Protein AF-A0AAJ7TNU7-F1 (afdb_monomer_lite)

pLDDT: mean 92.25, std 9.57, range [41.03, 98.62]

Structure (mmCIF, N/CA/C/O backbone):
data_AF-A0AAJ7TNU7-F1
#
_entry.id   AF-A0AAJ7TNU7-F1
#
loop_
_atom_site.group_PDB
_atom_site.id
_atom_site.type_symbol
_atom_site.label_atom_id
_atom_site.label_alt_id
_atom_site.label_comp_id
_atom_site.label_asym_id
_atom_site.label_entity_id
_atom_site.label_seq_id
_atom_site.pdbx_PDB_ins_code
_atom_site.Cartn_x
_atom_site.Cartn_y
_atom_site.Cartn_z
_atom_site.occupancy
_atom_site.B_iso_or_equiv
_atom_site.auth_seq_id
_atom_site.auth_comp_id
_atom_site.auth_asym_id
_atom_site.auth_atom_id
_atom_site.pdbx_PDB_model_num
ATOM 1 N N . MET A 1 1 ? -24.337 -5.070 17.732 1.00 68.06 1 MET A N 1
ATOM 2 C CA . MET A 1 1 ? -23.975 -5.669 16.424 1.00 68.06 1 MET A CA 1
ATOM 3 C C . MET A 1 1 ? -24.223 -4.689 15.281 1.00 68.06 1 MET A C 1
ATOM 5 O O . MET A 1 1 ? -23.325 -4.483 14.480 1.00 68.06 1 MET A O 1
ATOM 9 N N . GLU A 1 2 ? -25.376 -4.019 15.261 1.00 87.06 2 GLU A N 1
ATOM 10 C CA . GLU A 1 2 ? -25.746 -3.001 14.261 1.00 87.06 2 GLU A CA 1
ATOM 11 C C . GLU A 1 2 ? -24.758 -1.825 14.170 1.00 87.06 2 GLU A C 1
ATOM 13 O O . GLU A 1 2 ? -24.202 -1.578 13.106 1.00 87.06 2 GLU A O 1
ATOM 18 N N . LYS A 1 3 ? -24.399 -1.209 15.305 1.00 89.06 3 LYS A N 1
ATOM 19 C CA . LYS A 1 3 ? -23.423 -0.102 15.353 1.00 89.06 3 LYS A CA 1
ATOM 20 C C . LYS A 1 3 ? -22.031 -0.462 14.809 1.00 89.06 3 LYS A C 1
ATOM 22 O O . LYS A 1 3 ? -21.376 0.362 14.184 1.00 89.06 3 LYS A O 1
ATOM 27 N N . LYS A 1 4 ? -21.580 -1.708 15.013 1.00 92.75 4 LYS A N 1
ATOM 28 C CA . LYS A 1 4 ? -20.313 -2.199 14.440 1.00 92.75 4 LYS A CA 1
ATOM 29 C C . LYS A 1 4 ? -20.377 -2.189 12.915 1.00 92.75 4 LYS A C 1
ATOM 31 O O . LYS A 1 4 ? -19.474 -1.670 12.270 1.00 92.75 4 LYS A O 1
ATOM 36 N N . LYS A 1 5 ? -21.449 -2.762 12.366 1.00 94.19 5 LYS A N 1
ATOM 37 C CA . LYS A 1 5 ? -21.666 -2.860 10.924 1.00 94.19 5 LYS A CA 1
ATOM 38 C C . LYS A 1 5 ? -21.769 -1.473 10.285 1.00 94.19 5 LYS A C 1
ATOM 40 O O . LYS A 1 5 ? -21.110 -1.236 9.282 1.00 94.19 5 LYS A O 1
ATOM 45 N N . GLU A 1 6 ? -22.494 -0.550 10.915 1.00 95.94 6 GLU A N 1
ATOM 46 C CA . GLU A 1 6 ? -22.603 0.841 10.460 1.00 95.94 6 GLU A CA 1
ATOM 47 C C . GLU A 1 6 ? -21.228 1.523 10.345 1.00 95.94 6 GLU A C 1
ATOM 49 O O . GLU A 1 6 ? -20.893 2.097 9.308 1.00 95.94 6 GLU A O 1
ATOM 54 N N . ILE A 1 7 ? -20.397 1.426 11.390 1.00 95.88 7 ILE A N 1
ATOM 55 C CA . ILE A 1 7 ? -19.051 2.016 11.388 1.00 95.88 7 ILE A CA 1
ATOM 56 C C . ILE A 1 7 ? -18.180 1.362 10.305 1.00 95.88 7 ILE A C 1
ATOM 58 O O . ILE A 1 7 ? -17.484 2.072 9.576 1.00 95.88 7 ILE A O 1
ATOM 62 N N . GLN A 1 8 ? -18.253 0.033 10.154 1.00 95.56 8 GLN A N 1
ATOM 63 C CA . GLN A 1 8 ? -17.519 -0.697 9.115 1.00 95.56 8 GLN A CA 1
ATOM 64 C C . GLN A 1 8 ? -17.904 -0.241 7.711 1.00 95.56 8 GLN A C 1
ATOM 66 O O . GLN A 1 8 ? -17.035 0.099 6.914 1.00 95.56 8 GLN A O 1
ATOM 71 N N . GLU A 1 9 ? -19.196 -0.157 7.412 1.00 96.50 9 GLU A N 1
ATOM 72 C CA . GLU A 1 9 ? -19.687 0.307 6.113 1.00 96.50 9 GLU A CA 1
ATOM 73 C C . GLU A 1 9 ? -19.230 1.734 5.790 1.00 96.50 9 GLU A C 1
ATOM 75 O O . GLU A 1 9 ? -18.969 2.057 4.629 1.00 96.50 9 GLU A O 1
ATOM 80 N N . ARG A 1 10 ? -19.100 2.597 6.802 1.00 97.44 10 ARG A N 1
ATOM 81 C CA . ARG A 1 10 ? -18.680 3.990 6.620 1.00 97.44 10 ARG A CA 1
ATOM 82 C C . ARG A 1 10 ? -17.182 4.130 6.380 1.00 97.44 10 ARG A C 1
ATOM 84 O O . ARG A 1 10 ? -16.816 4.771 5.393 1.00 97.44 10 ARG A O 1
ATOM 91 N N . TYR A 1 11 ? -16.314 3.511 7.189 1.00 95.44 11 TYR A N 1
ATOM 92 C CA . TYR A 1 11 ? -14.868 3.612 6.934 1.00 95.44 11 TYR A CA 1
ATOM 93 C C . TYR A 1 11 ? -14.461 2.869 5.651 1.00 95.44 11 TYR A C 1
ATOM 95 O O . TYR A 1 11 ? -13.505 3.263 4.984 1.00 95.44 11 TYR A O 1
ATOM 103 N N . MET A 1 12 ? -15.220 1.848 5.235 1.00 95.81 12 MET A N 1
ATOM 104 C CA . MET A 1 12 ? -15.012 1.132 3.969 1.00 95.81 12 MET A CA 1
ATOM 105 C C . MET A 1 12 ? -15.292 1.978 2.719 1.00 95.81 12 MET A C 1
ATOM 107 O O . MET A 1 12 ? -15.022 1.515 1.614 1.00 95.81 12 MET A O 1
ATOM 111 N N . LYS A 1 13 ? -15.776 3.219 2.857 1.00 96.38 13 LYS A N 1
ATOM 112 C CA . LYS A 1 13 ? -15.866 4.191 1.750 1.00 96.38 13 LYS A CA 1
ATOM 113 C C . LYS A 1 13 ? -14.525 4.857 1.426 1.00 96.38 13 LYS A C 1
ATOM 115 O O . LYS A 1 13 ? -14.394 5.456 0.364 1.00 96.38 13 LYS A O 1
ATOM 120 N N . PHE A 1 14 ? -13.544 4.757 2.320 1.00 97.75 14 PHE A N 1
ATOM 121 C CA . PHE A 1 14 ? -12.206 5.317 2.144 1.00 97.75 14 PHE A CA 1
ATOM 122 C C . PHE A 1 14 ? -11.255 4.256 1.593 1.00 97.75 14 PHE A C 1
ATOM 124 O O . PHE A 1 14 ? -11.401 3.088 1.962 1.00 97.75 14 PHE A O 1
ATOM 131 N N . PRO A 1 15 ? -10.262 4.622 0.762 1.00 97.50 15 PRO A N 1
ATOM 132 C CA . PRO A 1 15 ? -9.216 3.689 0.359 1.00 97.50 15 PRO A CA 1
ATOM 133 C C . PRO A 1 15 ? -8.501 3.156 1.604 1.00 97.50 15 PRO A C 1
ATOM 135 O O . PRO A 1 15 ? -7.884 3.913 2.338 1.00 97.50 15 PRO A O 1
ATOM 138 N N . ASN A 1 16 ? -8.615 1.860 1.882 1.00 96.88 16 ASN A N 1
ATOM 139 C CA . ASN A 1 16 ? -7.960 1.227 3.029 1.00 96.88 16 ASN A CA 1
ATOM 140 C C . ASN A 1 16 ? -7.702 -0.265 2.765 1.00 96.88 16 ASN A C 1
ATOM 142 O O . ASN A 1 16 ? -8.239 -0.845 1.821 1.00 96.88 16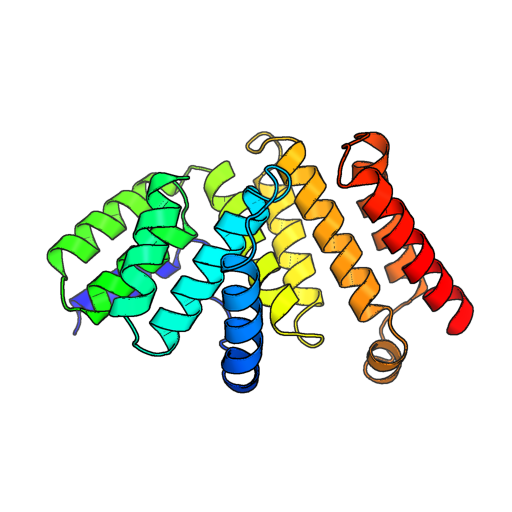 ASN A O 1
ATOM 146 N N . LEU A 1 17 ? -6.885 -0.914 3.594 1.00 97.00 17 LEU A N 1
ATOM 147 C CA . LEU A 1 17 ? -6.483 -2.306 3.353 1.00 97.00 17 LEU A CA 1
ATOM 148 C C . LEU A 1 17 ? -7.619 -3.329 3.550 1.00 97.00 17 LEU A C 1
ATOM 150 O O . LEU A 1 17 ? -7.561 -4.412 2.974 1.00 97.00 17 LEU A O 1
ATOM 154 N N . PHE 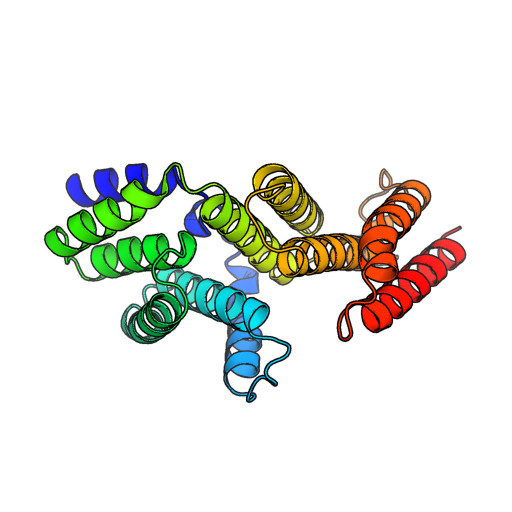A 1 18 ? -8.680 -3.003 4.297 1.00 96.25 18 PHE A N 1
ATOM 155 C CA . PHE A 1 18 ? -9.816 -3.907 4.529 1.00 96.25 18 PHE A CA 1
ATOM 156 C C . PHE A 1 18 ? -10.723 -4.092 3.311 1.00 96.25 18 PHE A C 1
ATOM 158 O O . PHE A 1 18 ? -11.475 -5.063 3.289 1.00 96.25 18 PHE A O 1
ATOM 165 N N . GLN A 1 19 ? -10.618 -3.220 2.304 1.00 95.06 19 GLN A N 1
ATOM 166 C CA . GLN A 1 19 ? -11.296 -3.361 1.008 1.00 95.06 19 GLN A CA 1
ATOM 167 C C . GLN A 1 19 ? -10.653 -4.413 0.099 1.00 95.06 19 GLN A C 1
ATOM 169 O O . GLN A 1 19 ? -11.256 -4.817 -0.892 1.00 95.06 19 GLN A O 1
ATOM 174 N N . LEU A 1 20 ? -9.414 -4.810 0.390 1.00 93.56 20 LEU A N 1
ATOM 175 C CA . LEU A 1 20 ? -8.686 -5.767 -0.428 1.00 93.56 20 LEU A CA 1
ATOM 176 C C . LEU A 1 20 ? -9.090 -7.197 -0.081 1.00 93.56 20 LEU A C 1
ATOM 178 O O . LEU A 1 20 ? -9.424 -7.514 1.066 1.00 93.56 20 LEU A O 1
ATOM 182 N N . GLU A 1 21 ? -8.990 -8.077 -1.074 1.00 88.81 21 GLU A N 1
ATOM 183 C CA . GLU A 1 21 ? -9.079 -9.510 -0.836 1.00 88.81 21 GLU A CA 1
ATOM 184 C C . GLU A 1 21 ? -7.986 -9.951 0.149 1.00 88.81 21 GLU A C 1
ATOM 186 O O . GLU A 1 21 ? -6.841 -9.487 0.118 1.00 88.81 21 GLU A O 1
ATOM 191 N N . TYR A 1 22 ? -8.361 -10.831 1.075 1.00 84.00 22 TYR A N 1
ATOM 192 C CA . TYR A 1 22 ? -7.481 -11.263 2.149 1.00 84.00 22 TYR A CA 1
ATOM 193 C C . TYR A 1 22 ? -6.848 -12.622 1.839 1.00 84.00 22 TYR A C 1
ATOM 195 O O . TYR A 1 22 ? -7.464 -13.677 1.992 1.00 84.00 22 TYR A O 1
ATOM 203 N N . TYR A 1 23 ? -5.568 -12.595 1.473 1.00 83.50 23 TYR A N 1
ATOM 204 C CA . TYR A 1 23 ? -4.790 -13.785 1.119 1.00 83.50 23 TYR A CA 1
ATOM 205 C C . TYR A 1 23 ? -4.208 -14.477 2.360 1.00 83.50 23 TYR A C 1
ATOM 207 O O . TYR A 1 23 ? -3.008 -14.414 2.652 1.00 83.50 23 TYR A O 1
ATOM 215 N N . LYS A 1 24 ? -5.079 -15.166 3.105 1.00 84.19 24 LYS A N 1
ATOM 216 C CA . LYS A 1 24 ? -4.756 -15.836 4.379 1.00 84.19 24 LYS A CA 1
ATOM 217 C C . LYS A 1 24 ? -3.553 -16.787 4.300 1.00 84.19 24 LYS A C 1
ATOM 219 O O . LYS A 1 24 ? -2.826 -16.935 5.278 1.00 84.19 24 LYS A O 1
ATOM 224 N N . GLN A 1 25 ? -3.320 -17.436 3.157 1.00 87.44 25 GLN A N 1
ATOM 225 C CA . GLN A 1 25 ? -2.227 -18.409 3.010 1.00 87.44 25 GLN A CA 1
ATOM 226 C C . GLN A 1 25 ? -0.836 -17.757 3.083 1.00 87.44 25 GLN A C 1
ATOM 228 O O . GLN A 1 25 ? 0.113 -18.387 3.546 1.00 87.44 25 GLN A O 1
ATOM 233 N N . LEU A 1 26 ? -0.714 -16.495 2.663 1.00 86.94 26 LEU A N 1
ATOM 234 C CA . LEU A 1 26 ? 0.569 -15.790 2.556 1.00 86.94 26 LEU A CA 1
ATOM 235 C C . LEU A 1 26 ? 0.840 -14.853 3.731 1.00 86.94 26 LEU A C 1
ATOM 237 O O . LEU A 1 26 ? 1.982 -14.460 3.964 1.00 86.94 26 LEU A O 1
ATOM 241 N N . GLU A 1 27 ? -0.190 -14.559 4.521 1.00 88.12 27 GLU A N 1
ATOM 242 C CA . GLU A 1 27 ? -0.126 -13.693 5.693 1.00 88.12 27 GLU A CA 1
ATOM 243 C C . GLU A 1 27 ? 1.081 -13.976 6.590 1.00 88.12 27 GLU A C 1
ATOM 245 O O . GLU A 1 27 ? 1.832 -13.057 6.891 1.00 88.12 27 GLU A O 1
ATOM 250 N N . LYS A 1 28 ? 1.295 -15.227 7.023 1.00 90.06 28 LYS A N 1
ATOM 251 C CA . LYS A 1 28 ? 2.363 -15.536 7.993 1.00 90.06 28 LYS A CA 1
ATOM 252 C C . LYS A 1 28 ? 3.746 -15.168 7.454 1.00 90.06 28 LYS A C 1
ATOM 254 O O . LYS A 1 28 ? 4.572 -14.636 8.193 1.00 90.06 28 LYS A O 1
ATOM 259 N N . GLN A 1 29 ? 3.989 -15.445 6.174 1.00 90.19 29 GLN A N 1
ATOM 260 C CA . GLN A 1 29 ? 5.261 -15.149 5.518 1.00 90.19 29 GLN A CA 1
ATOM 261 C C . GLN A 1 29 ? 5.448 -13.639 5.347 1.00 90.19 29 GLN A C 1
ATOM 263 O O . GLN A 1 29 ? 6.523 -13.108 5.631 1.00 90.19 29 GLN A O 1
ATOM 268 N N . VAL A 1 30 ? 4.387 -12.942 4.931 1.00 90.56 30 VAL A N 1
ATOM 269 C CA . VAL A 1 30 ? 4.394 -11.487 4.766 1.00 90.56 30 VAL A CA 1
ATOM 270 C C . VAL A 1 30 ? 4.603 -10.800 6.112 1.00 90.56 30 VAL A C 1
ATOM 272 O O . VAL A 1 30 ? 5.523 -9.996 6.227 1.00 90.56 30 VAL A O 1
ATOM 275 N N . MET A 1 31 ? 3.850 -11.173 7.148 1.00 92.00 31 MET A N 1
ATOM 276 C CA . MET A 1 31 ? 4.019 -10.663 8.512 1.00 92.00 31 MET A CA 1
ATOM 277 C C . MET A 1 31 ? 5.456 -10.822 9.001 1.00 92.00 31 MET A C 1
ATOM 279 O O . MET A 1 31 ? 6.062 -9.836 9.401 1.00 92.00 31 MET A O 1
ATOM 283 N N . ALA A 1 32 ? 6.037 -12.022 8.898 1.00 89.88 32 ALA A N 1
ATOM 284 C CA . ALA A 1 32 ? 7.412 -12.260 9.337 1.00 89.88 32 ALA A CA 1
ATOM 285 C C . ALA A 1 32 ? 8.420 -11.359 8.600 1.00 89.88 32 ALA A C 1
ATOM 287 O O . ALA A 1 32 ? 9.384 -10.875 9.192 1.00 89.88 32 ALA A O 1
ATOM 288 N N . LYS A 1 33 ? 8.202 -11.098 7.306 1.00 87.25 33 LYS A N 1
ATOM 289 C CA . LYS A 1 33 ? 9.039 -10.181 6.522 1.00 87.25 33 LYS A CA 1
ATOM 290 C C . LYS A 1 33 ? 8.871 -8.725 6.970 1.00 87.25 33 LYS A C 1
ATOM 292 O O . LYS A 1 33 ? 9.870 -8.013 7.049 1.00 87.25 33 LYS A O 1
ATOM 297 N N . LEU A 1 34 ? 7.645 -8.287 7.255 1.00 88.44 34 LEU A N 1
ATOM 298 C CA . LEU A 1 34 ? 7.340 -6.933 7.733 1.00 88.44 34 LEU A CA 1
ATOM 299 C C . LEU A 1 34 ? 7.894 -6.695 9.150 1.00 88.44 34 LEU A C 1
ATOM 301 O O . LEU A 1 34 ? 8.527 -5.669 9.394 1.00 88.44 34 LEU A O 1
ATOM 305 N N . GLU A 1 35 ? 7.759 -7.672 10.052 1.00 88.44 35 GLU A N 1
ATOM 306 C CA . GLU A 1 35 ? 8.325 -7.645 11.409 1.00 88.44 35 GLU A CA 1
ATOM 307 C C . GLU A 1 35 ? 9.859 -7.561 11.379 1.00 88.44 35 GLU A C 1
ATOM 309 O O . GLU A 1 35 ? 10.442 -6.713 12.054 1.00 88.44 35 GLU A O 1
ATOM 314 N N . ARG A 1 36 ? 10.524 -8.366 10.534 1.00 83.62 36 ARG A N 1
ATOM 315 C CA . ARG A 1 36 ? 11.985 -8.278 10.341 1.00 83.62 36 ARG A CA 1
ATOM 316 C C . ARG A 1 36 ? 12.410 -6.899 9.852 1.00 83.62 36 ARG A C 1
ATOM 318 O O . ARG A 1 36 ? 13.357 -6.333 10.385 1.00 83.62 36 ARG A O 1
ATOM 325 N N . LYS A 1 37 ? 11.692 -6.336 8.878 1.00 79.44 37 LYS A N 1
ATOM 326 C CA . LYS A 1 37 ? 11.961 -4.976 8.396 1.00 79.44 37 LYS A CA 1
ATOM 327 C C . LYS A 1 37 ? 11.792 -3.932 9.496 1.00 79.44 37 LYS A C 1
ATOM 329 O O . LYS A 1 37 ? 12.640 -3.063 9.601 1.00 79.44 37 LYS A O 1
ATOM 334 N N . LYS A 1 38 ? 10.757 -4.052 10.337 1.00 77.50 38 LYS A N 1
ATOM 335 C CA . LYS A 1 38 ? 10.554 -3.159 11.490 1.00 77.50 38 LYS A CA 1
ATOM 336 C C . LYS A 1 38 ? 11.727 -3.217 12.479 1.00 77.50 38 LYS A C 1
ATOM 338 O O . LYS A 1 38 ? 12.063 -2.204 13.078 1.00 77.50 38 LYS A O 1
ATOM 343 N N . SER A 1 39 ? 12.332 -4.392 12.667 1.00 69.44 39 SER A N 1
ATOM 344 C CA . SER A 1 39 ? 13.455 -4.578 13.600 1.00 69.44 39 SER A CA 1
ATOM 345 C C . SER A 1 39 ? 14.803 -4.044 13.099 1.00 69.44 39 SER A C 1
ATOM 347 O O . SER A 1 39 ? 15.714 -3.855 13.902 1.00 69.44 39 SER A O 1
ATOM 349 N N . CYS A 1 40 ? 14.945 -3.787 11.797 1.00 63.59 40 CYS A N 1
ATOM 350 C CA . CYS A 1 40 ? 16.117 -3.110 11.256 1.00 63.59 40 CYS A CA 1
ATOM 351 C C . CYS A 1 40 ? 15.902 -1.599 11.370 1.00 63.59 40 CYS A C 1
ATOM 353 O O . CYS A 1 40 ? 14.884 -1.095 10.905 1.00 63.59 40 CYS A O 1
ATOM 355 N N . SER A 1 41 ? 16.846 -0.865 11.972 1.00 51.97 41 SER A N 1
ATOM 356 C CA . SER A 1 41 ? 16.787 0.599 11.976 1.00 51.97 41 SER A CA 1
ATOM 357 C C . SER A 1 41 ? 16.777 1.092 10.531 1.00 51.97 41 SER A C 1
ATOM 359 O O . SER A 1 41 ? 17.777 0.941 9.823 1.00 51.97 41 SER A O 1
ATOM 361 N N . ALA A 1 42 ? 15.653 1.647 10.087 1.00 52.19 42 ALA A N 1
ATOM 362 C CA . ALA A 1 42 ? 15.583 2.302 8.796 1.00 52.19 42 ALA A CA 1
ATOM 363 C C . ALA A 1 42 ? 16.627 3.426 8.762 1.00 52.19 42 ALA A C 1
ATOM 365 O O . ALA A 1 42 ? 16.748 4.209 9.709 1.00 52.19 42 ALA A O 1
ATOM 366 N N . THR A 1 43 ? 17.396 3.521 7.677 1.00 48.75 43 THR A N 1
ATOM 367 C CA . THR A 1 43 ? 18.017 4.806 7.356 1.00 48.75 43 THR A CA 1
ATOM 368 C C . THR A 1 43 ? 16.886 5.799 7.063 1.00 48.75 43 THR A C 1
ATOM 370 O O . THR A 1 43 ? 15.784 5.398 6.678 1.00 48.75 43 THR A O 1
ATOM 373 N N . ALA A 1 44 ? 17.125 7.104 7.231 1.00 41.03 44 ALA A N 1
ATOM 374 C CA . ALA A 1 44 ? 16.127 8.152 6.954 1.00 41.03 44 ALA A CA 1
ATOM 375 C C . ALA A 1 44 ? 15.495 8.056 5.538 1.00 41.03 44 ALA A C 1
ATOM 377 O O . ALA A 1 44 ? 14.428 8.608 5.281 1.00 41.03 44 ALA A O 1
ATOM 378 N N . ASP A 1 45 ? 16.138 7.299 4.647 1.00 43.41 45 ASP A N 1
ATOM 379 C CA . ASP A 1 45 ? 15.805 7.025 3.251 1.00 43.41 45 ASP A CA 1
ATOM 380 C C . ASP A 1 45 ? 14.541 6.160 3.032 1.00 43.41 45 ASP A C 1
ATOM 382 O O . ASP A 1 45 ? 14.045 6.082 1.904 1.00 43.41 45 ASP A O 1
ATOM 386 N N . GLU A 1 46 ? 14.004 5.506 4.073 1.00 56.28 46 GLU A N 1
ATOM 387 C CA . GLU A 1 46 ? 12.844 4.598 3.982 1.00 56.28 46 GLU A CA 1
ATOM 388 C C . GLU A 1 46 ? 11.583 5.083 4.723 1.00 56.28 46 GLU A C 1
ATOM 390 O O . GLU A 1 46 ? 10.610 4.342 4.801 1.00 56.28 46 GLU A O 1
ATOM 395 N N . PHE A 1 47 ? 11.510 6.339 5.177 1.00 50.62 47 PHE A N 1
ATOM 396 C CA . PHE A 1 47 ? 10.400 6.828 6.019 1.00 50.62 47 PHE A CA 1
ATOM 397 C C . PHE A 1 47 ? 8.981 6.547 5.465 1.00 50.62 47 PHE A C 1
ATOM 399 O O . PHE A 1 47 ? 8.092 6.103 6.192 1.00 50.62 47 PHE A O 1
ATOM 406 N N . LEU A 1 48 ? 8.752 6.740 4.158 1.00 58.44 48 LEU A N 1
ATOM 407 C CA . LEU A 1 48 ? 7.466 6.397 3.524 1.00 58.44 48 LEU A CA 1
ATOM 408 C C . LEU A 1 48 ? 7.240 4.877 3.427 1.00 58.44 48 LEU A C 1
ATOM 410 O O . LEU A 1 48 ? 6.105 4.413 3.524 1.00 58.44 48 LEU A O 1
ATOM 414 N N . SER A 1 49 ? 8.312 4.096 3.264 1.00 68.38 49 SER A N 1
ATOM 415 C CA . SER A 1 49 ? 8.264 2.631 3.334 1.00 68.38 49 SER A CA 1
ATOM 416 C C . SER A 1 49 ? 7.955 2.156 4.758 1.00 68.38 49 SER A C 1
ATOM 418 O O . SER A 1 49 ? 7.235 1.169 4.897 1.00 68.38 49 SER A O 1
ATOM 420 N N . ASP A 1 50 ? 8.395 2.876 5.793 1.00 81.88 50 ASP A N 1
ATOM 421 C CA . ASP A 1 50 ? 8.116 2.550 7.195 1.00 81.88 50 ASP A CA 1
ATOM 422 C C . ASP A 1 50 ? 6.638 2.710 7.539 1.00 81.88 50 ASP A C 1
ATOM 424 O O . ASP A 1 50 ? 6.046 1.785 8.091 1.00 81.88 50 ASP A O 1
ATOM 428 N N . VAL A 1 51 ? 6.009 3.833 7.172 1.00 90.44 51 VAL A N 1
ATOM 429 C CA . VAL A 1 51 ? 4.564 4.036 7.397 1.00 90.44 51 VAL A CA 1
ATOM 430 C C . VAL A 1 51 ? 3.742 2.966 6.672 1.00 90.44 51 VAL A C 1
ATOM 432 O O . VAL A 1 51 ? 2.911 2.307 7.297 1.00 90.44 51 VAL A O 1
ATOM 435 N N . CYS A 1 52 ? 4.037 2.705 5.392 1.00 91.69 52 CYS A N 1
ATOM 436 C CA . CYS A 1 52 ? 3.367 1.646 4.629 1.00 91.69 52 CYS A CA 1
ATOM 437 C C . CYS A 1 52 ? 3.549 0.265 5.286 1.00 91.69 52 CYS A C 1
ATOM 439 O O . CYS A 1 52 ? 2.597 -0.510 5.394 1.00 91.69 52 CYS A O 1
ATOM 441 N N . ASN A 1 53 ? 4.772 -0.051 5.728 1.00 91.75 53 ASN A N 1
ATOM 442 C CA . ASN A 1 53 ? 5.118 -1.305 6.395 1.00 91.75 53 ASN A CA 1
ATOM 443 C C . ASN A 1 53 ? 4.331 -1.475 7.704 1.00 91.75 53 ASN A C 1
ATOM 445 O O . ASN A 1 53 ? 3.694 -2.509 7.914 1.00 91.75 53 ASN A O 1
ATOM 449 N N . LEU A 1 54 ? 4.315 -0.443 8.550 1.00 94.94 54 LEU A N 1
ATOM 450 C CA . LEU A 1 54 ? 3.588 -0.435 9.817 1.00 94.94 54 LEU A CA 1
ATOM 451 C C . LEU A 1 54 ? 2.076 -0.571 9.602 1.00 94.94 54 LEU A C 1
ATOM 453 O O . LEU A 1 54 ? 1.452 -1.399 10.262 1.00 94.94 54 LEU A O 1
ATOM 457 N N . ASN A 1 55 ? 1.491 0.147 8.640 1.00 97.06 55 ASN A N 1
ATOM 458 C CA . ASN A 1 55 ? 0.067 0.019 8.319 1.00 97.06 55 ASN A CA 1
ATOM 459 C C . ASN A 1 55 ? -0.302 -1.382 7.821 1.00 97.06 55 ASN A C 1
ATOM 461 O O . ASN A 1 55 ? -1.317 -1.931 8.255 1.00 97.06 55 ASN A O 1
ATOM 465 N N . CYS A 1 56 ? 0.532 -1.994 6.974 1.00 95.56 56 CYS A N 1
ATOM 466 C CA . CYS A 1 56 ? 0.347 -3.384 6.550 1.00 95.56 56 CYS A CA 1
ATOM 467 C C . CYS A 1 56 ? 0.421 -4.349 7.739 1.00 95.56 56 CYS A C 1
ATOM 469 O O . CYS A 1 56 ? -0.402 -5.255 7.857 1.00 95.56 56 CYS A O 1
ATOM 471 N N . LEU A 1 57 ? 1.395 -4.160 8.632 1.00 95.75 57 LEU A N 1
ATOM 472 C CA . LEU A 1 57 ? 1.580 -5.022 9.795 1.00 95.75 57 LEU A CA 1
ATOM 473 C C . LEU A 1 57 ? 0.416 -4.893 10.791 1.00 95.75 57 LEU A C 1
ATOM 475 O O . LEU A 1 57 ? -0.102 -5.909 11.254 1.00 95.75 57 LEU A O 1
ATOM 479 N N . ALA A 1 58 ? -0.043 -3.669 11.069 1.00 97.50 58 ALA A N 1
ATOM 480 C CA . ALA A 1 58 ? -1.227 -3.414 11.888 1.00 97.50 58 ALA A CA 1
ATOM 481 C C . ALA A 1 58 ? -2.470 -4.086 11.294 1.00 97.50 58 ALA A C 1
ATOM 483 O O . ALA A 1 58 ? -3.154 -4.829 11.996 1.00 97.50 58 ALA A O 1
ATOM 484 N N . PHE A 1 59 ? -2.717 -3.904 9.995 1.00 97.69 59 PHE A N 1
ATOM 485 C CA . PHE A 1 59 ? -3.815 -4.556 9.283 1.00 97.69 59 PHE A CA 1
ATOM 486 C C . PHE A 1 59 ? -3.788 -6.085 9.437 1.00 97.69 59 PHE A C 1
ATOM 488 O O . PHE A 1 59 ? -4.807 -6.690 9.772 1.00 97.69 59 PHE A O 1
ATOM 495 N N . LEU A 1 60 ? -2.625 -6.720 9.253 1.00 96.69 60 LEU A N 1
ATOM 496 C CA . LEU A 1 60 ? -2.489 -8.173 9.398 1.00 96.69 60 LEU A CA 1
ATOM 497 C C . LEU A 1 60 ? -2.714 -8.630 10.849 1.00 96.69 60 LEU A C 1
ATOM 499 O O . LEU A 1 60 ? -3.392 -9.630 11.080 1.00 96.69 60 LEU A O 1
ATOM 503 N N . HIS A 1 61 ? -2.234 -7.887 11.851 1.00 96.25 61 HIS A N 1
ATOM 504 C CA . HIS A 1 61 ? -2.563 -8.185 13.250 1.00 96.25 61 HIS A CA 1
ATOM 505 C C . HIS A 1 61 ? -4.069 -8.090 13.527 1.00 96.25 61 HIS A C 1
ATOM 507 O O . HIS A 1 61 ? -4.615 -8.972 14.193 1.00 96.25 61 HIS A O 1
ATOM 513 N N . LEU A 1 62 ? -4.751 -7.079 12.983 1.00 96.81 62 LEU A N 1
ATOM 514 C CA . LEU A 1 62 ? -6.199 -6.908 13.128 1.00 96.81 62 LEU A CA 1
ATOM 515 C C . LEU A 1 62 ? -6.976 -8.041 12.446 1.00 96.81 62 LEU A C 1
ATOM 517 O O . LEU A 1 62 ? -7.877 -8.613 13.056 1.00 96.81 62 LEU A O 1
ATOM 521 N N . LYS A 1 63 ? -6.575 -8.465 11.238 1.00 95.38 63 LYS A N 1
ATOM 522 C CA . LYS A 1 63 ? -7.173 -9.628 10.551 1.00 95.38 63 LYS A CA 1
ATOM 523 C C . LYS A 1 63 ? -7.038 -10.928 11.345 1.00 95.38 63 LYS A C 1
ATOM 525 O O . LYS A 1 63 ? -7.922 -11.780 11.274 1.00 95.38 63 LYS A O 1
ATOM 530 N N . ARG A 1 64 ? -5.983 -11.057 12.153 1.00 94.50 64 ARG A N 1
ATOM 531 C CA . ARG A 1 64 ? -5.772 -12.186 13.073 1.00 94.50 64 ARG A CA 1
ATOM 532 C C . ARG A 1 64 ? -6.378 -11.993 14.460 1.00 94.50 64 ARG A C 1
ATOM 534 O O . ARG A 1 64 ? -6.101 -12.813 15.330 1.00 94.50 64 ARG A O 1
ATOM 541 N N . GLN A 1 65 ? -7.168 -10.941 14.673 1.00 95.38 65 GLN A N 1
ATOM 542 C CA . GLN A 1 65 ? -7.759 -10.610 15.971 1.00 95.38 65 GLN A CA 1
ATOM 543 C C . GLN A 1 65 ? -6.701 -10.479 17.083 1.00 95.38 65 GLN A C 1
ATOM 545 O O . GLN A 1 65 ? -6.890 -10.951 18.198 1.00 95.38 65 GLN A O 1
ATOM 550 N N . MET A 1 66 ? -5.568 -9.838 16.775 1.00 97.00 66 MET A N 1
ATOM 551 C CA . MET A 1 66 ? -4.501 -9.524 17.734 1.00 97.00 66 MET A CA 1
ATOM 552 C C . MET A 1 66 ? -4.453 -8.011 18.031 1.00 97.00 66 MET A C 1
ATOM 554 O O . MET A 1 66 ? -3.492 -7.344 17.626 1.00 97.00 66 MET A O 1
ATOM 558 N N . PRO A 1 67 ? -5.467 -7.442 18.715 1.00 96.81 67 PRO A N 1
ATOM 559 C CA . PRO A 1 67 ? -5.546 -6.002 18.971 1.00 96.81 67 PRO A CA 1
ATOM 560 C C . PRO A 1 67 ? -4.344 -5.478 19.769 1.00 96.81 67 PRO A C 1
ATOM 562 O O . PRO A 1 67 ? -3.829 -4.409 19.449 1.00 96.81 67 PRO A O 1
ATOM 565 N N . ASP A 1 68 ? -3.814 -6.262 20.713 1.00 97.81 68 ASP A N 1
ATOM 566 C CA . ASP A 1 68 ? -2.665 -5.868 21.545 1.00 97.81 68 ASP A CA 1
ATOM 567 C C . ASP A 1 68 ? -1.388 -5.626 20.734 1.00 97.81 68 ASP A C 1
ATOM 569 O O . ASP A 1 68 ? -0.579 -4.764 21.073 1.00 97.81 68 ASP A O 1
ATOM 573 N N . ARG A 1 69 ? -1.209 -6.358 19.625 1.00 96.50 69 ARG A N 1
ATOM 574 C CA . ARG A 1 69 ? -0.075 -6.151 18.713 1.00 96.50 69 ARG A CA 1
ATOM 575 C C . ARG A 1 69 ? -0.313 -4.992 17.752 1.00 96.50 69 ARG A C 1
ATOM 577 O O . ARG A 1 69 ? 0.629 -4.286 17.405 1.00 96.50 69 ARG A O 1
ATOM 584 N N . ALA A 1 70 ? -1.558 -4.787 17.324 1.00 97.69 70 ALA A N 1
ATOM 585 C CA . ALA A 1 70 ? -1.911 -3.719 16.396 1.00 97.69 70 ALA A CA 1
ATOM 586 C C . ALA A 1 70 ? -1.891 -2.332 17.060 1.00 97.69 70 ALA A C 1
ATOM 588 O O . ALA A 1 70 ? -1.387 -1.383 16.464 1.00 97.69 70 ALA A O 1
ATOM 589 N N . LYS A 1 71 ? -2.391 -2.210 18.296 1.00 98.12 71 LYS A N 1
ATOM 590 C CA . LYS A 1 71 ? -2.541 -0.939 19.024 1.00 98.12 71 LYS A CA 1
ATOM 591 C C . LYS A 1 71 ? -1.283 -0.058 19.045 1.00 98.12 71 LYS A C 1
ATOM 593 O O . LYS A 1 71 ? -1.389 1.090 18.612 1.00 98.12 71 LYS A O 1
ATOM 598 N N . PRO A 1 72 ? -0.098 -0.539 19.476 1.00 97.56 72 PRO A N 1
ATOM 599 C CA . PRO A 1 72 ? 1.102 0.300 19.490 1.00 97.56 72 PRO A CA 1
ATOM 600 C C . PRO A 1 72 ? 1.550 0.713 18.082 1.00 97.56 72 PRO A C 1
ATOM 602 O O . PRO A 1 72 ? 2.075 1.806 17.908 1.00 97.56 72 PRO A O 1
ATOM 605 N N . ILE A 1 73 ? 1.313 -0.125 17.068 1.00 97.31 73 ILE A N 1
ATOM 606 C CA . ILE A 1 73 ? 1.683 0.167 15.678 1.00 97.31 73 ILE A CA 1
ATOM 607 C C . ILE A 1 73 ? 0.778 1.256 15.097 1.00 97.31 73 ILE A C 1
ATOM 609 O O . ILE A 1 73 ? 1.270 2.191 14.475 1.00 97.31 73 ILE A O 1
ATOM 613 N N . VAL A 1 74 ? -0.534 1.160 15.323 1.00 98.19 74 VAL A N 1
ATOM 614 C CA . VAL A 1 74 ? -1.502 2.176 14.884 1.00 98.19 74 VAL A CA 1
ATOM 615 C C . VAL A 1 74 ? -1.189 3.529 15.521 1.00 98.19 74 VAL A C 1
ATOM 617 O O . VAL A 1 74 ? -1.151 4.538 14.820 1.00 98.19 74 VAL A O 1
ATOM 620 N N . ALA A 1 75 ? -0.903 3.548 16.826 1.00 98.06 75 ALA A N 1
ATOM 621 C CA . ALA A 1 75 ? -0.498 4.766 17.524 1.00 98.06 75 ALA A CA 1
ATOM 622 C C . ALA A 1 75 ? 0.807 5.351 16.957 1.00 98.06 75 ALA A C 1
ATOM 624 O O . ALA A 1 75 ? 0.895 6.557 16.747 1.00 98.06 75 ALA A O 1
ATOM 625 N N . GLU A 1 76 ? 1.798 4.504 16.658 1.00 96.00 76 GLU A N 1
ATOM 626 C CA . GLU A 1 76 ? 3.069 4.922 16.058 1.00 96.00 76 GLU A CA 1
ATOM 627 C C . GLU A 1 76 ? 2.869 5.587 14.688 1.00 96.00 76 GLU A C 1
ATOM 629 O O . GLU A 1 76 ? 3.469 6.626 14.414 1.00 96.00 76 GLU A O 1
ATOM 634 N N . VAL A 1 77 ? 2.023 5.014 13.826 1.00 96.19 77 VAL A N 1
ATOM 635 C CA . VAL A 1 77 ? 1.752 5.599 12.506 1.00 96.19 77 VAL A CA 1
ATOM 636 C C . VAL A 1 77 ? 1.017 6.927 12.635 1.00 96.19 77 VAL A C 1
ATOM 638 O O . VAL A 1 77 ? 1.439 7.898 12.017 1.00 96.19 77 VAL A O 1
ATOM 641 N N . LEU A 1 78 ? -0.025 7.003 13.466 1.00 97.25 78 LEU A N 1
ATOM 642 C CA . LEU A 1 78 ? -0.791 8.240 13.657 1.00 97.25 78 LEU A CA 1
ATOM 643 C C . LEU A 1 78 ? 0.029 9.352 14.323 1.00 97.25 78 LEU A C 1
ATOM 645 O O . LEU A 1 78 ? -0.232 10.524 14.079 1.00 97.25 78 LEU A O 1
ATOM 649 N N . ALA A 1 79 ? 1.047 9.014 15.118 1.00 96.25 79 ALA A N 1
ATOM 650 C CA . ALA A 1 79 ? 1.994 9.998 15.636 1.00 96.25 79 ALA A CA 1
ATOM 651 C C . ALA A 1 79 ? 2.899 10.584 14.535 1.00 96.25 79 ALA A C 1
ATOM 653 O O . ALA A 1 79 ? 3.276 11.752 14.613 1.00 96.25 79 ALA A O 1
ATOM 654 N N . LYS A 1 80 ? 3.251 9.789 13.513 1.00 93.25 80 LYS A N 1
ATOM 655 C CA . LYS A 1 80 ? 4.059 10.230 12.359 1.00 93.25 80 LYS A CA 1
ATOM 656 C C . LYS A 1 80 ? 3.223 10.963 11.306 1.00 93.25 80 LYS A C 1
ATOM 658 O O . LYS A 1 80 ? 3.709 11.912 10.699 1.00 93.25 80 LYS A O 1
ATOM 663 N N . ASP A 1 81 ? 1.997 10.505 11.077 1.00 94.44 81 ASP A N 1
ATOM 664 C CA . ASP A 1 81 ? 1.065 11.033 10.080 1.00 94.44 81 ASP A CA 1
ATOM 665 C C . ASP A 1 81 ? -0.383 10.954 10.612 1.00 94.44 81 ASP A C 1
ATOM 667 O O . ASP A 1 81 ? -1.083 9.960 10.383 1.00 94.44 81 ASP A O 1
ATOM 671 N N . PRO A 1 82 ? -0.854 11.993 11.332 1.00 96.19 82 PRO A N 1
ATOM 672 C CA . PRO A 1 82 ? -2.190 12.009 11.937 1.00 96.19 82 PRO A CA 1
ATOM 673 C C . PRO A 1 82 ? -3.344 11.955 10.929 1.00 96.19 82 PRO A C 1
ATOM 675 O O . PRO A 1 82 ? -4.463 11.604 11.292 1.00 96.19 82 PRO A O 1
ATOM 678 N N . GLN A 1 83 ? -3.090 12.318 9.669 1.00 96.25 83 GLN A N 1
ATOM 679 C CA . GLN A 1 83 ? -4.092 12.348 8.598 1.00 96.25 83 GLN A CA 1
ATOM 680 C C . GLN A 1 83 ? -4.063 11.075 7.738 1.00 96.25 83 GLN A C 1
ATOM 682 O O . GLN A 1 83 ? -4.774 10.984 6.733 1.00 96.25 83 GLN A O 1
ATOM 687 N N . ASN A 1 84 ? -3.255 10.077 8.112 1.00 97.06 84 ASN A N 1
ATOM 688 C CA . ASN A 1 84 ? -3.122 8.841 7.359 1.00 97.06 84 ASN A CA 1
ATOM 689 C C . ASN A 1 84 ? -4.430 8.033 7.379 1.00 97.06 84 ASN A C 1
ATOM 691 O O . ASN A 1 84 ? -4.791 7.406 8.377 1.00 97.06 84 ASN A O 1
ATOM 695 N N . ILE A 1 85 ? -5.124 8.012 6.239 1.00 98.38 85 ILE A N 1
ATOM 696 C CA . ILE A 1 85 ? -6.420 7.340 6.072 1.00 98.38 85 ILE A CA 1
ATOM 697 C C . ILE A 1 85 ? -6.354 5.848 6.433 1.00 98.38 85 ILE A C 1
ATOM 699 O O . ILE A 1 85 ? -7.256 5.341 7.101 1.00 98.38 85 ILE A O 1
ATOM 703 N N . THR A 1 86 ? -5.297 5.133 6.039 1.00 98.31 86 THR A N 1
ATOM 704 C CA . THR A 1 86 ? -5.162 3.704 6.357 1.00 98.31 86 THR A CA 1
ATOM 705 C C . THR A 1 86 ? -4.992 3.477 7.856 1.00 98.31 86 THR A C 1
ATOM 707 O O . THR A 1 86 ? -5.598 2.560 8.408 1.00 98.31 86 THR A O 1
ATOM 710 N N . ALA A 1 87 ? -4.201 4.309 8.535 1.00 98.31 87 ALA A N 1
ATOM 711 C CA . ALA A 1 87 ? -3.986 4.214 9.975 1.00 98.31 87 ALA A CA 1
ATOM 712 C C . ALA A 1 87 ? -5.259 4.558 10.761 1.00 98.31 87 ALA A C 1
ATOM 714 O O . ALA A 1 87 ? -5.589 3.872 11.728 1.00 98.31 87 ALA A O 1
ATOM 715 N N . LEU A 1 88 ? -6.016 5.559 10.308 1.00 98.56 88 LEU A N 1
ATOM 716 C CA . LEU A 1 88 ? -7.327 5.906 10.860 1.00 98.56 88 LEU A CA 1
ATOM 717 C C . LEU A 1 88 ? -8.341 4.765 10.669 1.00 98.56 88 LEU A C 1
ATOM 719 O O . LEU A 1 88 ? -9.054 4.411 11.609 1.00 98.56 88 LEU A O 1
ATOM 723 N N . ALA A 1 89 ? -8.358 4.111 9.503 1.00 98.50 89 ALA A N 1
ATOM 724 C CA . ALA A 1 89 ? -9.176 2.918 9.272 1.00 98.50 89 ALA A CA 1
ATOM 725 C C . ALA A 1 89 ? -8.737 1.731 10.154 1.00 98.50 89 ALA A C 1
ATOM 727 O O . ALA A 1 89 ? -9.581 1.051 10.739 1.00 98.50 89 ALA A O 1
ATOM 728 N N . ASN A 1 90 ? -7.427 1.512 10.322 1.00 98.50 90 ASN A N 1
ATOM 729 C CA . ASN A 1 90 ? -6.889 0.519 11.257 1.00 98.50 90 ASN A CA 1
ATOM 730 C C . ASN A 1 90 ? -7.304 0.823 12.707 1.00 98.50 90 ASN A C 1
ATOM 732 O O . ASN A 1 90 ? -7.650 -0.098 13.445 1.00 98.50 90 ASN A O 1
ATOM 736 N N . ARG A 1 91 ? -7.314 2.099 13.119 1.00 98.62 91 ARG A N 1
ATOM 737 C CA . ARG A 1 91 ? -7.803 2.533 14.437 1.00 98.62 91 ARG A CA 1
ATOM 738 C C . ARG A 1 91 ? -9.293 2.248 14.605 1.00 98.62 91 ARG A C 1
ATOM 740 O O . ARG A 1 91 ? -9.676 1.736 15.652 1.00 98.62 91 ARG A O 1
ATOM 747 N N . CYS A 1 92 ? -10.113 2.512 13.587 1.00 98.31 92 CYS A N 1
ATOM 748 C CA . CYS A 1 92 ? -11.536 2.164 13.616 1.00 98.31 92 CYS A CA 1
ATOM 749 C C . CYS A 1 92 ? -11.729 0.660 13.852 1.00 98.31 92 CYS A C 1
ATOM 751 O O . CYS A 1 92 ? -12.421 0.274 14.789 1.00 98.31 92 CYS A O 1
ATOM 753 N N . GLU A 1 93 ? -11.077 -0.196 13.059 1.00 98.12 93 GLU A N 1
ATOM 754 C CA . GLU A 1 93 ? -11.218 -1.650 13.212 1.00 98.12 93 GLU A CA 1
ATOM 755 C C . GLU A 1 93 ? -10.664 -2.152 14.555 1.00 98.12 93 GLU A C 1
ATOM 757 O O . GLU A 1 93 ? -11.280 -3.008 15.186 1.00 98.12 93 GLU A O 1
ATOM 762 N N . LEU A 1 94 ? -9.549 -1.593 15.040 1.00 98.31 94 LEU A N 1
ATOM 763 C CA . LEU A 1 94 ? -9.005 -1.899 16.365 1.00 98.31 94 LEU A CA 1
ATOM 764 C C . LEU A 1 94 ? -10.047 -1.675 17.468 1.00 98.31 94 LEU A C 1
ATOM 766 O O . LEU A 1 94 ? -10.295 -2.582 18.259 1.00 98.31 94 LEU A O 1
ATOM 770 N N . LEU A 1 95 ? -10.676 -0.498 17.485 1.00 98.06 95 LEU A N 1
ATOM 771 C CA . LEU A 1 95 ? -11.677 -0.123 18.489 1.00 98.06 95 LEU A CA 1
ATOM 772 C C . LEU A 1 95 ? -12.945 -0.980 18.371 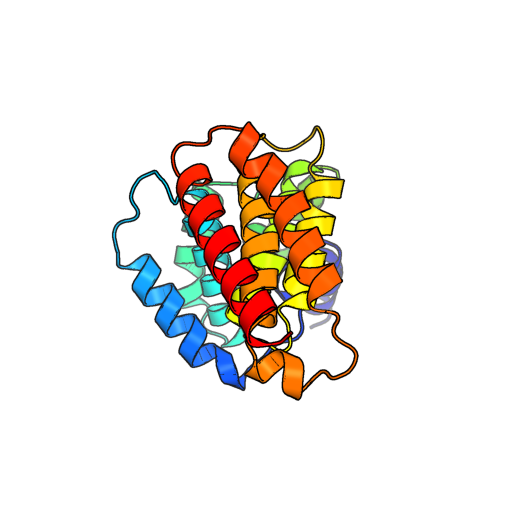1.00 98.06 95 LEU A C 1
ATOM 774 O O . LEU A 1 95 ? -13.553 -1.364 19.369 1.00 98.06 95 LEU A O 1
ATOM 778 N N . LEU A 1 96 ? -13.327 -1.362 17.150 1.00 96.94 96 LEU A N 1
ATOM 779 C CA . LEU A 1 96 ? -14.434 -2.292 16.926 1.00 96.94 96 LEU A CA 1
ATOM 780 C C . LEU A 1 96 ? -14.135 -3.722 17.398 1.00 96.94 96 LEU A C 1
ATOM 782 O O . LEU A 1 96 ? -15.069 -4.437 17.771 1.00 96.94 96 LEU A O 1
ATOM 786 N N . LEU A 1 97 ? -12.874 -4.164 17.357 1.00 96.06 97 LEU A N 1
ATOM 787 C CA . LEU A 1 97 ? -12.449 -5.463 17.888 1.00 96.06 97 LEU A CA 1
ATOM 788 C C . LEU A 1 97 ? -12.392 -5.472 19.421 1.00 96.06 97 LEU A C 1
ATOM 790 O O . LEU A 1 97 ? -12.652 -6.517 20.014 1.00 96.06 97 LEU A O 1
ATOM 794 N N . THR A 1 98 ? -12.099 -4.333 20.054 1.00 96.06 98 THR A N 1
ATOM 795 C CA . THR A 1 98 ? -12.079 -4.180 21.521 1.00 96.06 98 THR A CA 1
ATOM 796 C C . THR A 1 98 ? -13.411 -3.711 22.114 1.00 96.06 98 THR A C 1
ATOM 798 O O . THR A 1 98 ? -13.506 -3.518 23.321 1.00 96.06 98 THR A O 1
ATOM 801 N N . TYR A 1 99 ? -14.468 -3.613 21.296 1.00 94.50 99 TYR A N 1
ATOM 802 C CA . TYR A 1 99 ? -15.824 -3.196 21.693 1.00 94.50 99 TYR A CA 1
ATOM 803 C C . TYR A 1 99 ? -15.930 -1.742 22.205 1.00 94.50 99 TYR A C 1
ATOM 805 O O . TYR A 1 99 ? -16.912 -1.371 22.850 1.00 94.50 99 TYR A O 1
ATOM 813 N N . GLU A 1 100 ? -14.973 -0.889 21.845 1.00 95.25 100 GLU A N 1
ATOM 814 C CA . GLU A 1 100 ? -14.904 0.543 22.170 1.00 95.25 100 GLU A CA 1
ATOM 815 C C . GLU A 1 100 ? -15.715 1.368 21.146 1.00 95.25 100 GLU A C 1
ATOM 817 O O . GLU A 1 100 ? -15.188 2.109 20.317 1.00 95.25 100 GLU A O 1
ATOM 822 N N . PHE A 1 101 ? -17.042 1.182 21.118 1.00 95.38 101 PHE A N 1
ATOM 823 C CA . PHE A 1 101 ? -17.897 1.730 20.049 1.00 95.38 101 PHE A CA 1
ATOM 824 C C . PHE A 1 101 ? -18.050 3.254 20.049 1.00 95.38 101 PHE A C 1
ATOM 826 O O . PHE A 1 101 ? -18.473 3.816 19.034 1.00 95.38 101 PHE A O 1
ATOM 833 N N . LYS A 1 102 ? -17.824 3.922 21.184 1.00 95.38 102 LYS A N 1
ATOM 834 C CA . LYS A 1 102 ? -17.908 5.385 21.259 1.00 95.38 102 LYS A CA 1
ATOM 835 C C . LYS A 1 102 ? -16.665 5.987 20.610 1.00 95.38 102 LYS A C 1
ATOM 837 O O . LYS A 1 102 ? -16.776 6.777 19.681 1.00 95.38 102 LYS A O 1
ATOM 842 N N . GLU A 1 103 ? -15.510 5.501 21.024 1.00 97.38 103 GLU A N 1
ATOM 843 C CA . GLU A 1 103 ? -14.192 5.844 20.515 1.00 97.38 103 GLU A CA 1
ATOM 844 C C . GLU A 1 103 ? -14.078 5.481 19.028 1.00 97.38 103 GLU A C 1
ATOM 846 O O . GLU A 1 103 ? -13.514 6.240 18.243 1.00 97.38 103 GLU A O 1
ATOM 851 N N . ALA A 1 104 ? -14.659 4.352 18.602 1.00 97.06 104 ALA A N 1
ATOM 852 C CA . ALA A 1 104 ? -14.712 3.970 17.190 1.00 97.06 104 ALA A CA 1
ATOM 853 C C . ALA A 1 104 ? -15.500 4.982 16.340 1.00 97.06 104 ALA A C 1
ATOM 855 O O . ALA A 1 104 ? -15.129 5.243 15.198 1.00 97.06 104 ALA A O 1
ATOM 856 N N . ALA A 1 105 ? -16.575 5.566 16.881 1.00 96.62 105 ALA A N 1
ATOM 857 C CA . ALA A 1 105 ? -17.351 6.594 16.187 1.00 96.62 105 ALA A CA 1
ATOM 858 C C . ALA A 1 105 ? -16.598 7.938 16.117 1.00 96.62 105 ALA A C 1
ATOM 860 O O . ALA A 1 105 ? -16.685 8.646 15.112 1.00 96.62 105 ALA A O 1
ATOM 861 N N . GLU A 1 106 ? -15.824 8.270 17.151 1.00 96.62 106 GLU A N 1
ATOM 862 C CA . GLU A 1 106 ? -14.927 9.432 17.154 1.00 96.62 106 GLU A CA 1
ATOM 863 C C . GLU A 1 106 ? -13.806 9.258 16.116 1.00 96.62 106 GLU A C 1
ATOM 865 O O . GLU A 1 106 ? -13.627 10.116 15.254 1.00 96.62 106 GLU A O 1
ATOM 870 N N . ALA A 1 107 ? -13.139 8.098 16.097 1.00 97.31 107 ALA A N 1
ATOM 871 C CA . ALA A 1 107 ? -12.124 7.766 15.095 1.00 97.31 107 ALA A CA 1
ATOM 872 C C . ALA A 1 107 ? -12.685 7.765 13.661 1.00 97.31 107 ALA A C 1
ATOM 874 O O . ALA A 1 107 ? -12.015 8.206 12.727 1.00 97.31 107 ALA A O 1
ATOM 875 N N . LEU A 1 108 ? -13.930 7.314 13.475 1.00 98.19 108 LEU A N 1
ATOM 876 C CA . LEU A 1 108 ? -14.609 7.399 12.184 1.00 98.19 108 LEU A CA 1
ATOM 877 C C . LEU A 1 108 ? -14.835 8.855 11.761 1.00 98.19 108 LEU A C 1
ATOM 879 O O . LEU A 1 108 ? -14.685 9.168 10.585 1.00 98.19 108 LEU A O 1
ATOM 883 N N . SER A 1 109 ? -15.163 9.742 12.698 1.00 98.12 109 SER A N 1
ATOM 884 C CA . SER A 1 10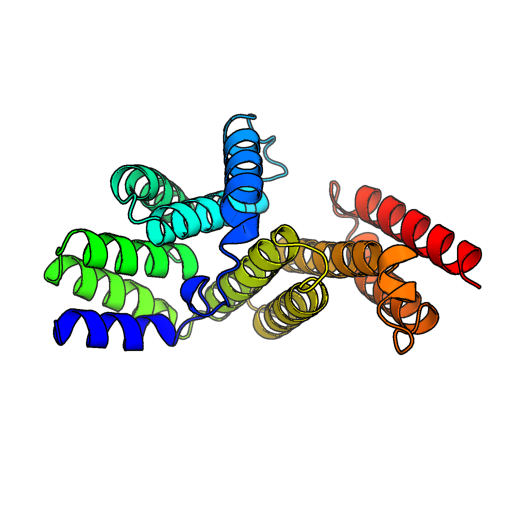9 ? -15.337 11.170 12.412 1.00 98.12 109 SER A CA 1
ATOM 885 C C . SER A 1 109 ? -14.011 11.822 11.997 1.00 98.12 109 SER A C 1
ATOM 887 O O . SER A 1 109 ? -13.979 12.596 11.041 1.00 98.12 109 SER A O 1
ATOM 889 N N . GLU A 1 110 ? -12.900 11.456 12.649 1.00 97.81 110 GLU A N 1
ATOM 890 C CA . GLU A 1 110 ? -11.545 11.871 12.247 1.00 97.81 110 GLU A CA 1
ATOM 891 C C . GLU A 1 110 ? -11.203 11.400 10.820 1.00 97.81 110 GLU A C 1
ATOM 893 O O . GLU A 1 110 ? -10.656 12.168 10.023 1.00 97.81 110 GLU A O 1
ATOM 898 N N . LEU A 1 111 ? -11.563 10.159 10.471 1.00 98.38 111 LEU A N 1
ATOM 899 C CA . LEU A 1 111 ? -11.413 9.626 9.115 1.00 98.38 111 LEU A CA 1
ATOM 900 C C . LEU A 1 111 ? -12.299 10.361 8.106 1.00 98.38 111 LEU A C 1
ATOM 902 O O . LEU A 1 111 ? -11.845 10.702 7.015 1.00 98.38 111 LEU A O 1
ATOM 906 N N . GLU A 1 112 ? -13.552 10.635 8.460 1.00 98.31 112 GLU A N 1
ATOM 907 C CA . GLU A 1 112 ? -14.492 11.321 7.579 1.00 98.31 112 GLU A CA 1
ATOM 908 C C . GLU A 1 112 ? -14.078 12.760 7.271 1.00 98.31 112 GLU A C 1
ATOM 910 O O . GLU A 1 112 ? -14.333 13.233 6.162 1.00 98.31 112 GLU A O 1
ATOM 915 N N . ALA A 1 113 ? -13.341 13.408 8.175 1.00 98.00 113 ALA A N 1
ATOM 916 C CA . ALA A 1 113 ? -12.717 14.703 7.922 1.00 98.00 113 ALA A CA 1
ATOM 917 C C . ALA A 1 113 ? -11.647 14.663 6.808 1.00 98.00 113 ALA A C 1
ATOM 919 O O . ALA A 1 113 ? -11.320 15.703 6.243 1.00 98.00 113 ALA A O 1
ATOM 920 N N . GLN A 1 114 ? -11.124 13.483 6.446 1.00 97.69 114 GLN A N 1
ATOM 921 C CA . GLN A 1 114 ? -10.151 13.315 5.355 1.00 97.69 114 GLN A CA 1
ATOM 922 C C . GLN A 1 114 ? -10.795 13.069 3.984 1.00 97.69 114 GLN A C 1
ATOM 924 O O . GLN A 1 114 ? -10.078 12.843 3.008 1.00 97.69 114 GLN A O 1
ATOM 929 N N . ARG A 1 115 ? -12.131 13.098 3.878 1.00 95.75 115 ARG A N 1
ATOM 930 C CA . ARG A 1 115 ? -12.872 12.793 2.639 1.00 95.75 115 ARG A CA 1
ATOM 931 C C . ARG A 1 115 ? -12.332 13.546 1.428 1.00 95.75 115 ARG A C 1
ATOM 933 O O . ARG A 1 115 ? -12.042 12.913 0.416 1.00 95.75 115 ARG A O 1
ATOM 940 N N . ASP A 1 116 ? -12.123 14.847 1.584 1.00 96.44 116 ASP A N 1
ATOM 941 C CA . ASP A 1 116 ? -11.692 15.739 0.504 1.00 96.44 116 ASP A CA 1
ATOM 942 C C . ASP A 1 116 ? -10.166 15.959 0.492 1.00 96.44 116 ASP A C 1
ATOM 944 O O . ASP A 1 116 ? -9.634 16.744 -0.293 1.00 96.44 116 ASP A O 1
ATOM 948 N N . ASN A 1 117 ? -9.424 15.244 1.346 1.00 97.12 117 ASN A N 1
ATOM 949 C CA . ASN A 1 117 ? -7.966 15.280 1.362 1.00 97.12 117 ASN A CA 1
ATOM 950 C C . ASN A 1 117 ? -7.413 14.377 0.250 1.00 97.12 117 ASN A C 1
ATOM 952 O O . ASN A 1 117 ? -7.122 13.192 0.444 1.00 97.12 117 ASN A O 1
ATOM 956 N N . GLU A 1 118 ? -7.294 14.933 -0.954 1.00 97.44 118 GLU A N 1
ATOM 957 C CA . GLU A 1 118 ? -6.815 14.221 -2.143 1.00 97.44 118 GLU A CA 1
ATOM 958 C C . GLU A 1 118 ? -5.431 13.581 -1.941 1.00 97.44 118 GLU A C 1
ATOM 960 O O . GLU A 1 118 ? -5.212 12.439 -2.352 1.00 97.44 118 GLU A O 1
ATOM 965 N N . GLY A 1 119 ? -4.522 14.258 -1.230 1.00 96.75 119 GLY A N 1
ATOM 966 C CA . GLY A 1 119 ? -3.182 13.746 -0.936 1.00 96.75 119 GLY A CA 1
ATOM 967 C C . GLY A 1 119 ? -3.184 12.542 0.014 1.00 96.75 119 GLY A C 1
ATOM 968 O O . GLY A 1 119 ? -2.477 11.555 -0.229 1.00 96.75 119 GLY A O 1
ATOM 969 N N . ALA A 1 120 ? -4.008 12.575 1.065 1.00 97.06 120 ALA A N 1
ATOM 970 C CA . ALA A 1 120 ? -4.190 11.439 1.971 1.00 97.06 120 ALA A CA 1
ATOM 971 C C . ALA A 1 120 ? -4.845 10.249 1.254 1.00 97.06 120 ALA A C 1
ATOM 973 O O . ALA A 1 120 ? -4.372 9.118 1.370 1.00 97.06 120 ALA A O 1
ATOM 974 N N . ASN A 1 121 ? -5.872 10.501 0.436 1.00 97.94 121 ASN A N 1
ATOM 975 C CA . ASN A 1 121 ? -6.532 9.460 -0.355 1.00 97.94 121 ASN A CA 1
ATOM 976 C C . ASN A 1 121 ? -5.573 8.802 -1.359 1.00 97.94 121 ASN A C 1
ATOM 978 O O . ASN A 1 121 ? -5.557 7.579 -1.490 1.00 97.94 121 ASN A O 1
ATOM 982 N N . ALA A 1 122 ? -4.753 9.596 -2.051 1.00 98.19 122 ALA A N 1
ATOM 983 C CA . ALA A 1 122 ? -3.716 9.088 -2.945 1.00 98.19 122 ALA A CA 1
ATOM 984 C C . ALA A 1 122 ? -2.693 8.225 -2.191 1.00 98.19 122 ALA A C 1
ATOM 986 O O . ALA A 1 122 ? -2.323 7.147 -2.652 1.00 98.19 122 ALA A O 1
ATOM 987 N N . THR A 1 123 ? -2.282 8.664 -0.999 1.00 97.31 123 THR A N 1
ATOM 988 C CA . THR A 1 123 ? -1.351 7.910 -0.148 1.00 97.31 123 THR A CA 1
ATOM 989 C C . THR A 1 123 ? -1.940 6.560 0.261 1.00 97.31 123 THR A C 1
ATOM 991 O O . THR A 1 123 ? -1.271 5.541 0.120 1.00 97.31 123 THR A O 1
ATOM 994 N N . ALA A 1 124 ? -3.206 6.513 0.670 1.00 98.12 124 ALA A N 1
ATOM 995 C CA . ALA A 1 124 ? -3.855 5.262 1.050 1.00 98.12 124 ALA A CA 1
ATOM 996 C C . ALA A 1 124 ? -4.053 4.289 -0.133 1.00 98.12 124 ALA A C 1
ATOM 998 O O . ALA A 1 124 ? -3.904 3.077 0.031 1.00 98.12 124 ALA A O 1
ATOM 999 N N . LEU A 1 125 ? -4.297 4.792 -1.351 1.00 98.56 125 LEU A N 1
ATOM 1000 C CA . LEU A 1 125 ? -4.264 3.969 -2.571 1.00 98.56 125 LEU A CA 1
ATOM 1001 C C . LEU A 1 125 ? -2.867 3.380 -2.817 1.00 98.56 125 LEU A C 1
ATOM 1003 O O . LEU A 1 125 ? -2.733 2.192 -3.111 1.00 98.56 125 LEU A O 1
ATOM 1007 N N . ALA A 1 126 ? -1.810 4.174 -2.646 1.00 97.94 126 ALA A N 1
ATOM 1008 C CA . ALA A 1 126 ? -0.446 3.672 -2.771 1.00 97.94 126 ALA A CA 1
ATOM 1009 C C . ALA A 1 126 ? -0.107 2.633 -1.691 1.00 97.94 126 ALA A C 1
ATOM 1011 O O . ALA A 1 126 ? 0.611 1.676 -1.970 1.00 97.94 126 ALA A O 1
ATOM 1012 N N . GLU A 1 127 ? -0.646 2.771 -0.479 1.00 97.44 127 GLU A N 1
ATOM 1013 C CA . GLU A 1 127 ? -0.508 1.767 0.578 1.00 97.44 127 GLU A CA 1
ATOM 1014 C C . GLU A 1 127 ? -1.228 0.454 0.234 1.00 97.44 127 GLU A C 1
ATOM 1016 O O . GLU A 1 127 ? -0.672 -0.617 0.483 1.00 97.44 127 GLU A O 1
ATOM 1021 N N . GLN A 1 128 ? -2.392 0.502 -0.430 1.00 97.94 128 GLN A N 1
ATOM 1022 C CA . GLN A 1 128 ? -3.009 -0.696 -1.021 1.00 97.94 128 GLN A CA 1
ATOM 1023 C C . GLN A 1 128 ? -2.067 -1.357 -2.039 1.00 97.94 128 GLN A C 1
ATOM 1025 O O . GLN A 1 128 ? -1.834 -2.565 -1.971 1.00 97.94 128 GLN A O 1
ATOM 1030 N N . GLY A 1 129 ? -1.468 -0.579 -2.948 1.00 96.94 129 GLY A N 1
ATOM 1031 C CA . GLY A 1 129 ? -0.481 -1.088 -3.909 1.00 96.94 129 GLY A CA 1
ATOM 1032 C C . GLY A 1 129 ? 0.759 -1.680 -3.229 1.00 96.94 129 GLY A C 1
ATOM 1033 O O . GLY A 1 129 ? 1.263 -2.744 -3.612 1.00 96.94 129 GLY A O 1
ATOM 1034 N N . TYR A 1 130 ? 1.233 -1.044 -2.157 1.00 95.62 130 TYR A N 1
ATOM 1035 C CA . TYR A 1 130 ? 2.336 -1.547 -1.346 1.00 95.62 130 TYR A CA 1
ATOM 1036 C C . TYR A 1 130 ? 1.982 -2.887 -0.703 1.00 95.62 130 TYR A C 1
ATOM 1038 O O . TYR A 1 130 ? 2.794 -3.806 -0.764 1.00 95.62 130 TYR A O 1
ATOM 1046 N N . PHE A 1 131 ? 0.788 -3.032 -0.131 1.00 95.44 131 PHE A N 1
ATOM 1047 C CA . PHE A 1 131 ? 0.338 -4.298 0.439 1.00 95.44 131 PHE A CA 1
ATOM 1048 C C . PHE A 1 131 ? 0.258 -5.396 -0.630 1.00 95.44 131 PHE A C 1
ATOM 1050 O O . PHE A 1 131 ? 0.915 -6.428 -0.501 1.00 95.44 131 PHE A O 1
ATOM 1057 N N . LEU A 1 132 ? -0.462 -5.152 -1.730 1.00 95.62 132 LEU A N 1
ATOM 1058 C CA . LEU A 1 132 ? -0.660 -6.126 -2.813 1.00 95.62 132 LEU A CA 1
ATOM 1059 C C . LEU A 1 132 ? 0.672 -6.608 -3.390 1.00 95.62 132 LEU A C 1
ATOM 1061 O O . LEU A 1 132 ? 0.917 -7.803 -3.512 1.00 95.62 132 LEU A O 1
ATOM 1065 N N . SER A 1 133 ? 1.615 -5.698 -3.619 1.00 93.56 133 SER A N 1
ATOM 1066 C CA . SER A 1 133 ? 2.944 -6.050 -4.126 1.00 93.56 133 SER A CA 1
ATOM 1067 C C . SER A 1 133 ? 3.784 -6.926 -3.180 1.00 93.56 133 SER A C 1
ATOM 1069 O O . SER A 1 133 ? 4.912 -7.298 -3.517 1.00 93.56 133 SER A O 1
ATOM 1071 N N . ARG A 1 134 ? 3.302 -7.227 -1.969 1.00 91.38 134 ARG A N 1
ATOM 1072 C CA . ARG A 1 134 ? 3.951 -8.105 -0.981 1.00 91.38 134 ARG A CA 1
ATOM 1073 C C . ARG A 1 134 ? 3.211 -9.441 -0.879 1.00 91.38 134 ARG A C 1
ATOM 1075 O O . ARG A 1 134 ? 3.811 -10.394 -0.394 1.00 91.38 134 ARG A O 1
ATOM 1082 N N . MET A 1 135 ? 1.989 -9.529 -1.409 1.00 90.81 135 MET A N 1
ATOM 1083 C CA . MET A 1 135 ? 1.175 -10.746 -1.435 1.00 90.81 135 MET A CA 1
ATOM 1084 C C . MET A 1 135 ? 1.486 -11.664 -2.626 1.00 90.81 135 MET A C 1
ATOM 1086 O O . MET A 1 135 ? 0.960 -12.760 -2.681 1.00 90.81 135 MET A O 1
ATOM 1090 N N . GLY A 1 136 ? 2.377 -11.290 -3.548 1.00 87.88 136 GLY A N 1
ATOM 1091 C CA . GLY A 1 136 ? 2.910 -12.216 -4.559 1.00 87.88 136 GLY A CA 1
ATOM 1092 C C . GLY A 1 136 ? 2.339 -12.041 -5.975 1.00 87.88 136 GLY A C 1
ATOM 1093 O O . GLY A 1 136 ? 1.624 -11.075 -6.238 1.00 87.88 136 GLY A O 1
ATOM 1094 N N . PRO A 1 137 ? 2.694 -12.947 -6.907 1.00 88.19 137 PRO A N 1
ATOM 1095 C CA . PRO A 1 137 ? 2.568 -12.715 -8.350 1.00 88.19 137 PRO A CA 1
ATOM 1096 C C . PRO A 1 137 ? 1.139 -12.515 -8.851 1.00 88.19 137 PRO A C 1
ATOM 1098 O O . PRO A 1 137 ? 0.906 -11.658 -9.699 1.00 88.19 137 PRO A O 1
ATOM 1101 N N . HIS A 1 138 ? 0.173 -13.227 -8.271 1.00 87.75 138 HIS A N 1
ATOM 1102 C CA . HIS A 1 138 ? -1.240 -13.164 -8.656 1.00 87.75 138 HIS A CA 1
ATOM 1103 C C . HIS A 1 138 ? -1.889 -11.782 -8.446 1.00 87.75 138 HIS A C 1
ATOM 1105 O O . HIS A 1 138 ? -2.949 -11.519 -9.005 1.00 87.75 138 HIS A O 1
ATOM 1111 N N . VAL A 1 139 ? -1.253 -10.875 -7.691 1.00 93.06 139 VAL A N 1
ATOM 1112 C CA . VAL A 1 139 ? -1.767 -9.517 -7.437 1.00 93.06 139 VAL A CA 1
ATOM 1113 C C . VAL A 1 139 ? -0.825 -8.390 -7.848 1.00 93.06 139 VAL A C 1
ATOM 1115 O O . VAL A 1 139 ? -1.097 -7.227 -7.553 1.00 93.06 139 VAL A O 1
ATOM 1118 N N . TYR A 1 140 ? 0.281 -8.672 -8.537 1.00 93.31 140 TYR A N 1
ATOM 1119 C CA . TYR A 1 140 ? 1.191 -7.603 -8.968 1.00 93.31 140 TYR A CA 1
ATOM 1120 C C . TYR A 1 140 ? 0.536 -6.634 -9.957 1.00 93.31 140 TYR A C 1
ATOM 1122 O O . TYR A 1 140 ? 0.780 -5.432 -9.863 1.00 93.31 140 TYR A O 1
ATOM 1130 N N . LEU A 1 141 ? -0.363 -7.112 -10.821 1.00 94.12 141 LEU A N 1
ATOM 1131 C CA . LEU A 1 141 ? -1.158 -6.242 -11.695 1.00 94.12 141 LEU A CA 1
ATOM 1132 C C . LEU A 1 141 ? -2.112 -5.338 -10.898 1.00 94.12 141 LEU A C 1
ATOM 1134 O O . LEU A 1 141 ? -2.173 -4.140 -11.160 1.00 94.12 141 LEU A O 1
ATOM 1138 N N . GLN A 1 142 ? -2.775 -5.870 -9.866 1.00 96.06 142 GLN A N 1
ATOM 1139 C CA . GLN A 1 142 ? -3.606 -5.057 -8.970 1.00 96.06 142 GLN A CA 1
ATOM 1140 C C . GLN A 1 142 ? -2.756 -4.020 -8.219 1.00 96.06 142 GLN A C 1
ATOM 1142 O O . GLN A 1 142 ? -3.170 -2.879 -8.037 1.00 96.06 142 GLN A O 1
ATOM 1147 N N . ALA A 1 143 ? -1.540 -4.387 -7.800 1.00 97.00 143 ALA A N 1
ATOM 1148 C CA . ALA A 1 143 ? -0.622 -3.452 -7.162 1.00 97.00 143 ALA A CA 1
ATOM 1149 C C . ALA A 1 143 ? -0.254 -2.285 -8.092 1.00 97.00 143 ALA A C 1
ATOM 1151 O O . ALA A 1 143 ? -0.269 -1.136 -7.649 1.00 97.00 143 ALA A O 1
ATOM 1152 N N . ILE A 1 144 ? 0.044 -2.575 -9.365 1.00 97.38 144 ILE A N 1
ATOM 1153 C CA . ILE A 1 144 ? 0.307 -1.564 -10.401 1.00 97.38 144 ILE A CA 1
ATOM 1154 C C . ILE A 1 144 ? -0.890 -0.623 -10.529 1.00 97.38 144 ILE A C 1
ATOM 1156 O O . ILE A 1 144 ? -0.716 0.586 -10.399 1.00 97.38 144 ILE A O 1
ATOM 1160 N N . GLU A 1 145 ? -2.097 -1.171 -10.677 1.00 98.06 145 GLU A N 1
ATOM 1161 C CA . GLU A 1 145 ? -3.328 -0.386 -10.802 1.00 98.06 145 GLU A CA 1
ATOM 1162 C C . GLU A 1 145 ? -3.513 0.577 -9.616 1.00 98.06 145 GLU A C 1
ATOM 1164 O O . GLU A 1 145 ? -3.823 1.756 -9.794 1.00 98.06 145 GLU A O 1
ATOM 1169 N N . LYS A 1 146 ? -3.258 0.114 -8.387 1.00 98.56 146 LYS A N 1
ATOM 1170 C CA . LYS A 1 146 ? -3.358 0.955 -7.186 1.00 98.56 146 LYS A CA 1
ATOM 1171 C C . LYS A 1 146 ? -2.344 2.093 -7.160 1.00 98.56 146 LYS A C 1
ATOM 1173 O O . LYS A 1 146 ? -2.699 3.207 -6.773 1.00 98.56 146 LYS A O 1
ATOM 1178 N N . PHE A 1 147 ? -1.113 1.862 -7.607 1.00 98.19 147 PHE A N 1
ATOM 1179 C CA . PHE A 1 147 ? -0.134 2.941 -7.739 1.00 98.19 147 PHE A CA 1
ATOM 1180 C C . PHE A 1 147 ? -0.485 3.918 -8.871 1.00 98.19 147 PHE A C 1
ATOM 1182 O O . PHE A 1 147 ? -0.306 5.123 -8.699 1.00 98.19 147 PHE A O 1
ATOM 1189 N N . GLU A 1 148 ? -1.029 3.447 -9.996 1.00 98.25 148 GLU A N 1
ATOM 1190 C CA . GLU A 1 148 ? -1.515 4.319 -11.076 1.00 98.25 148 GLU A CA 1
ATOM 1191 C C . GLU A 1 148 ? -2.665 5.217 -10.592 1.00 98.25 148 GLU A C 1
ATOM 1193 O O . GLU A 1 148 ? -2.647 6.433 -10.814 1.00 98.25 148 GLU A O 1
ATOM 1198 N N . GLN A 1 149 ? -3.628 4.648 -9.856 1.00 98.44 149 GLN A N 1
ATOM 1199 C CA . GLN A 1 149 ? -4.706 5.398 -9.203 1.00 98.44 149 GLN A CA 1
ATOM 1200 C C . GLN A 1 149 ? -4.146 6.432 -8.213 1.00 98.44 149 GLN A C 1
ATOM 1202 O O . GLN A 1 149 ? -4.575 7.588 -8.229 1.00 98.44 149 GLN A O 1
ATOM 1207 N N . ALA A 1 150 ? -3.158 6.048 -7.397 1.00 98.19 150 ALA A N 1
ATOM 1208 C CA . ALA A 1 150 ? -2.496 6.946 -6.454 1.00 98.19 150 ALA A CA 1
ATOM 1209 C C . ALA A 1 150 ? -1.812 8.130 -7.154 1.00 98.19 150 ALA A C 1
ATOM 1211 O O . ALA A 1 150 ? -2.023 9.272 -6.756 1.00 98.19 150 ALA A O 1
ATOM 1212 N N . ILE A 1 151 ? -1.051 7.899 -8.230 1.00 97.56 151 ILE A N 1
ATOM 1213 C CA . ILE A 1 151 ? -0.397 8.973 -9.002 1.00 97.56 151 ILE A CA 1
ATOM 1214 C C . ILE A 1 151 ? -1.437 9.906 -9.617 1.00 97.56 151 ILE A C 1
ATOM 1216 O O . ILE A 1 151 ? -1.278 11.127 -9.553 1.00 97.56 151 ILE A O 1
ATOM 1220 N N . LYS A 1 152 ? -2.509 9.353 -10.199 1.00 97.75 152 LYS A N 1
ATOM 1221 C CA . LYS A 1 152 ? -3.582 10.149 -10.806 1.00 97.75 152 LYS A CA 1
ATOM 1222 C C . LYS A 1 152 ? -4.237 11.069 -9.776 1.00 97.75 152 LYS A C 1
ATOM 1224 O O . LYS A 1 152 ? -4.379 12.256 -10.048 1.00 97.75 152 LYS A O 1
ATOM 1229 N N . LYS A 1 153 ? -4.597 10.530 -8.607 1.00 97.00 153 LYS A N 1
ATOM 1230 C CA . LYS A 1 153 ? -5.251 11.275 -7.518 1.00 97.00 153 LYS A CA 1
ATOM 1231 C C . LYS A 1 153 ? -4.292 12.238 -6.807 1.00 97.00 153 LYS A C 1
ATOM 1233 O O . LYS A 1 153 ? -4.676 13.323 -6.403 1.00 97.00 153 LYS A O 1
ATOM 1238 N N . GLY A 1 154 ? -3.019 11.864 -6.691 1.00 96.50 154 GLY A N 1
ATOM 1239 C CA . GLY A 1 154 ? -1.994 12.649 -6.006 1.00 96.50 154 GLY A CA 1
ATOM 1240 C C . GLY A 1 154 ? -1.390 13.779 -6.840 1.00 96.50 154 GLY A C 1
ATOM 1241 O O . GLY A 1 154 ? -0.649 14.598 -6.294 1.00 96.50 154 GLY A O 1
ATOM 1242 N N . ARG A 1 155 ? -1.666 13.861 -8.147 1.00 93.62 155 ARG A N 1
ATOM 1243 C CA . ARG A 1 155 ? -1.121 14.917 -9.012 1.00 93.62 155 ARG A CA 1
ATOM 1244 C C . ARG A 1 155 ? -1.587 16.294 -8.522 1.00 93.62 155 ARG A C 1
ATOM 1246 O O . ARG A 1 155 ? -2.774 16.571 -8.499 1.00 93.62 155 ARG A O 1
ATOM 1253 N N . GLY A 1 156 ? -0.638 17.153 -8.147 1.00 94.31 156 GLY A N 1
ATOM 1254 C CA . GLY A 1 156 ? -0.922 18.484 -7.590 1.00 94.31 156 GLY A CA 1
ATOM 1255 C C . GLY A 1 156 ? -1.251 18.499 -6.091 1.00 94.31 156 GLY A C 1
ATOM 1256 O O . GLY A 1 156 ? -1.317 19.573 -5.506 1.00 94.31 156 GLY A O 1
ATOM 1257 N N . HIS A 1 157 ? -1.390 17.328 -5.459 1.00 95.62 157 HIS A N 1
ATOM 1258 C CA . HIS A 1 157 ? -1.739 17.186 -4.039 1.00 95.62 157 HIS A CA 1
ATOM 1259 C C . HIS A 1 157 ? -0.657 16.478 -3.209 1.00 95.62 157 HIS A C 1
ATOM 1261 O O . HIS A 1 157 ? -0.643 16.584 -1.986 1.00 95.62 157 HIS A O 1
ATOM 1267 N N . CYS A 1 158 ? 0.246 15.736 -3.853 1.00 94.38 158 CYS A N 1
ATOM 1268 C CA . CYS A 1 158 ? 1.356 15.027 -3.222 1.00 94.38 158 CYS A CA 1
ATOM 1269 C C . CYS A 1 158 ? 2.709 15.617 -3.628 1.00 94.38 158 CYS A C 1
ATOM 1271 O O . CYS A 1 158 ? 2.854 16.203 -4.702 1.00 94.38 158 CYS A O 1
ATOM 1273 N N . SER A 1 159 ? 3.719 15.410 -2.778 1.00 93.62 159 SER A N 1
ATOM 1274 C CA . SER A 1 159 ? 5.102 15.765 -3.098 1.00 93.62 159 SER A CA 1
ATOM 1275 C C . SER A 1 159 ? 5.622 14.964 -4.292 1.00 93.62 159 SER A C 1
ATOM 1277 O O . SER A 1 159 ? 5.189 13.835 -4.542 1.00 93.62 159 SER A O 1
ATOM 1279 N N . GLN A 1 160 ? 6.600 15.527 -5.005 1.00 92.69 160 GLN A N 1
ATOM 1280 C CA . GLN A 1 160 ? 7.256 14.822 -6.107 1.00 92.69 160 GLN A CA 1
ATOM 1281 C C . GLN A 1 160 ? 7.919 13.523 -5.640 1.00 92.69 160 GLN A C 1
ATOM 1283 O O . GLN A 1 160 ? 7.817 12.520 -6.338 1.00 92.69 160 GLN A O 1
ATOM 1288 N N . ASP A 1 161 ? 8.481 13.488 -4.430 1.00 91.69 161 ASP A N 1
ATOM 1289 C CA . ASP A 1 161 ? 9.080 12.272 -3.866 1.00 91.69 161 ASP A CA 1
ATOM 1290 C C . ASP A 1 161 ? 8.079 11.117 -3.785 1.00 91.69 161 ASP A C 1
ATOM 1292 O O . ASP A 1 161 ? 8.389 10.001 -4.202 1.00 91.69 161 ASP A O 1
ATOM 1296 N N . LYS A 1 162 ? 6.842 11.378 -3.335 1.00 92.94 162 LYS A N 1
ATOM 1297 C CA . LYS A 1 162 ? 5.779 10.359 -3.330 1.00 92.94 162 LYS A CA 1
ATOM 1298 C C . LYS A 1 162 ? 5.501 9.853 -4.745 1.00 92.94 162 LYS A C 1
ATOM 1300 O O . LYS A 1 162 ? 5.472 8.645 -4.966 1.00 92.94 162 LYS A O 1
ATOM 1305 N N . ILE A 1 163 ? 5.361 10.763 -5.710 1.00 94.88 163 ILE A N 1
ATOM 1306 C CA . ILE A 1 163 ? 5.106 10.408 -7.113 1.00 94.88 163 ILE A CA 1
ATOM 1307 C C . ILE A 1 163 ? 6.255 9.569 -7.695 1.00 94.88 163 ILE A C 1
ATOM 1309 O O . ILE A 1 163 ? 6.003 8.573 -8.375 1.00 94.88 163 ILE A O 1
ATOM 1313 N N . ILE A 1 164 ? 7.508 9.917 -7.402 1.00 94.31 164 ILE A N 1
ATOM 1314 C CA . ILE A 1 164 ? 8.703 9.173 -7.825 1.00 94.31 164 ILE A CA 1
ATOM 1315 C C . ILE A 1 164 ? 8.694 7.762 -7.229 1.00 94.31 164 ILE A C 1
ATOM 1317 O O . ILE A 1 164 ? 8.880 6.784 -7.952 1.00 94.31 164 ILE A O 1
ATOM 1321 N N . ILE A 1 165 ? 8.416 7.637 -5.929 1.00 94.00 165 ILE A N 1
ATOM 1322 C CA . ILE A 1 165 ? 8.346 6.347 -5.230 1.00 94.00 165 ILE A CA 1
ATOM 1323 C C . ILE A 1 165 ? 7.254 5.455 -5.824 1.00 94.00 165 ILE A C 1
ATOM 1325 O O . ILE A 1 165 ? 7.467 4.253 -6.001 1.00 94.00 165 ILE A O 1
ATOM 1329 N N . TRP A 1 166 ? 6.082 6.007 -6.137 1.00 96.19 166 TRP A N 1
ATOM 1330 C CA . TRP A 1 166 ? 4.977 5.235 -6.709 1.00 96.19 166 TRP A CA 1
ATOM 1331 C C . TRP A 1 166 ? 5.282 4.776 -8.134 1.00 96.19 166 TRP A C 1
ATOM 1333 O O . TRP A 1 166 ? 5.063 3.606 -8.440 1.00 96.19 166 TRP A O 1
ATOM 1343 N N . ASN A 1 167 ? 5.890 5.632 -8.964 1.00 97.06 167 ASN A N 1
ATOM 1344 C CA . ASN A 1 167 ? 6.396 5.233 -10.281 1.00 97.06 167 ASN A CA 1
ATOM 1345 C C . ASN A 1 167 ? 7.437 4.111 -10.154 1.00 97.06 167 ASN A C 1
ATOM 1347 O O . ASN A 1 167 ? 7.327 3.074 -10.804 1.00 97.06 167 ASN A O 1
ATOM 1351 N N . TYR A 1 168 ? 8.406 4.249 -9.249 1.00 96.25 168 TYR A N 1
ATOM 1352 C CA . TYR A 1 168 ? 9.373 3.183 -9.004 1.00 96.25 168 TYR A CA 1
ATOM 1353 C C . TYR A 1 168 ? 8.694 1.860 -8.604 1.00 96.25 168 TYR A C 1
ATOM 1355 O O . TYR A 1 168 ? 9.064 0.800 -9.106 1.00 96.25 168 TYR A O 1
ATOM 1363 N N . ASN A 1 169 ? 7.672 1.895 -7.741 1.00 95.81 169 ASN A N 1
ATOM 1364 C CA . ASN A 1 169 ? 6.958 0.678 -7.349 1.00 95.81 169 ASN A CA 1
ATOM 1365 C C . ASN A 1 169 ? 6.126 0.076 -8.495 1.00 95.81 169 ASN A C 1
ATOM 1367 O O . ASN A 1 169 ? 6.004 -1.147 -8.544 1.00 95.81 169 ASN A O 1
ATOM 1371 N N . ILE A 1 170 ? 5.592 0.871 -9.425 1.00 97.44 170 ILE A N 1
ATOM 1372 C CA . ILE A 1 170 ? 4.960 0.352 -10.650 1.00 97.44 170 ILE A CA 1
ATOM 1373 C C . ILE A 1 170 ? 5.984 -0.431 -11.471 1.00 97.44 170 ILE A C 1
ATOM 1375 O O . ILE A 1 170 ? 5.766 -1.606 -11.757 1.00 97.44 170 ILE A O 1
ATOM 1379 N N . ALA A 1 171 ? 7.132 0.181 -11.770 1.00 97.06 171 ALA A N 1
ATOM 1380 C CA . ALA A 1 171 ? 8.194 -0.463 -12.538 1.00 97.06 171 ALA A CA 1
ATOM 1381 C C . ALA A 1 171 ? 8.715 -1.738 -11.857 1.00 97.06 171 ALA A C 1
ATOM 1383 O O . ALA A 1 171 ? 8.897 -2.758 -12.511 1.00 97.06 171 ALA A O 1
ATOM 1384 N N . LEU A 1 172 ? 8.875 -1.714 -10.532 1.00 95.38 172 LEU A N 1
ATOM 1385 C CA . LEU A 1 172 ? 9.279 -2.885 -9.759 1.00 95.38 172 LEU A CA 1
ATOM 1386 C C . LEU A 1 172 ? 8.259 -4.031 -9.847 1.00 95.38 172 LEU A C 1
ATOM 1388 O O . LEU A 1 172 ? 8.645 -5.196 -9.834 1.00 95.38 172 LEU A O 1
ATOM 1392 N N . ASN A 1 173 ? 6.957 -3.738 -9.901 1.00 96.00 173 ASN A N 1
ATOM 1393 C CA . ASN A 1 173 ? 5.949 -4.785 -10.079 1.00 96.00 173 ASN A CA 1
ATOM 1394 C C . ASN A 1 173 ? 5.911 -5.305 -11.518 1.00 96.00 173 ASN A C 1
ATOM 1396 O O . ASN A 1 173 ? 5.742 -6.509 -11.689 1.00 96.00 173 ASN A O 1
ATOM 1400 N N . TYR A 1 174 ? 6.147 -4.450 -12.519 1.00 95.81 174 TYR A N 1
ATOM 1401 C CA . TYR A 1 174 ? 6.347 -4.896 -13.900 1.00 95.81 174 TYR A CA 1
ATOM 1402 C C . TYR A 1 174 ? 7.568 -5.819 -14.036 1.00 95.81 174 TYR A C 1
ATOM 1404 O O . TYR A 1 174 ? 7.446 -6.892 -14.618 1.00 95.81 174 TYR A O 1
ATOM 1412 N N . ASP A 1 175 ? 8.711 -5.482 -13.428 1.00 94.38 175 AS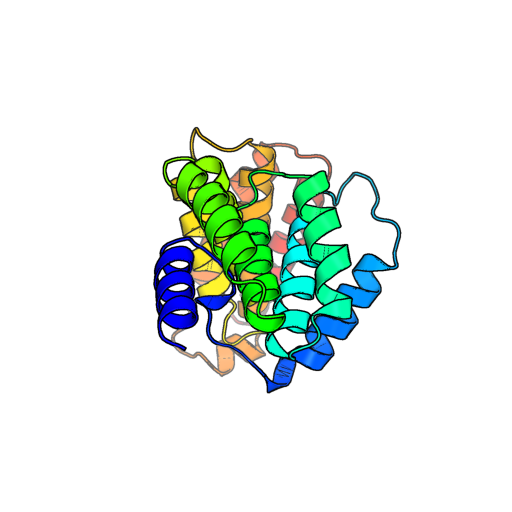P A N 1
ATOM 1413 C CA . ASP A 1 175 ? 9.885 -6.370 -13.414 1.00 94.38 175 ASP A CA 1
ATOM 1414 C C . ASP A 1 175 ? 9.549 -7.753 -12.828 1.00 94.38 175 ASP A C 1
ATOM 1416 O O . ASP A 1 175 ? 9.934 -8.788 -13.374 1.00 94.38 175 ASP A O 1
ATOM 1420 N N . ARG A 1 176 ? 8.765 -7.802 -11.748 1.00 93.25 176 ARG A N 1
ATOM 1421 C CA . ARG A 1 176 ? 8.389 -9.071 -11.108 1.00 93.25 176 ARG A CA 1
ATOM 1422 C C . ARG A 1 176 ? 7.466 -9.944 -11.954 1.00 93.25 176 ARG A C 1
ATOM 1424 O O . ARG A 1 176 ? 7.565 -11.162 -11.854 1.00 93.25 176 ARG A O 1
ATOM 1431 N N . ILE A 1 177 ? 6.577 -9.357 -12.753 1.00 93.06 177 ILE A N 1
ATOM 1432 C CA . ILE A 1 177 ? 5.732 -10.115 -13.696 1.00 93.06 177 ILE A CA 1
ATOM 1433 C C . ILE A 1 177 ? 6.433 -10.381 -15.032 1.00 93.06 177 ILE A C 1
ATOM 1435 O O . ILE A 1 177 ? 5.979 -11.211 -15.807 1.00 93.06 177 ILE A O 1
ATOM 1439 N N . SER A 1 178 ? 7.568 -9.727 -15.293 1.00 90.75 178 SER A N 1
ATOM 1440 C CA . SER A 1 178 ? 8.392 -9.984 -16.479 1.00 90.75 178 SER A CA 1
ATOM 1441 C C . SER A 1 178 ? 9.193 -11.291 -16.393 1.00 90.75 178 SER A C 1
ATOM 1443 O O . SER A 1 178 ? 9.806 -11.716 -17.371 1.00 90.75 178 SER A O 1
ATOM 1445 N N . LYS A 1 179 ? 9.200 -11.949 -15.224 1.00 91.19 179 LYS A N 1
ATOM 1446 C CA . LYS A 1 179 ? 9.924 -13.206 -15.017 1.00 91.19 179 LYS A CA 1
ATOM 1447 C C . LYS A 1 179 ? 9.267 -14.343 -15.802 1.00 91.19 179 LYS A C 1
ATOM 1449 O O . LYS A 1 179 ? 8.043 -14.446 -15.878 1.00 91.19 179 LYS A O 1
ATOM 1454 N N . MET A 1 180 ? 10.099 -15.220 -16.362 1.00 83.88 180 MET A N 1
ATOM 1455 C CA . MET A 1 180 ? 9.681 -16.278 -17.288 1.00 83.88 180 MET A CA 1
ATOM 1456 C C . MET A 1 180 ? 8.582 -17.192 -16.731 1.00 83.88 180 MET A C 1
ATOM 1458 O O . MET A 1 180 ? 7.728 -17.639 -17.494 1.00 83.88 180 MET A O 1
ATOM 1462 N N . GLU A 1 181 ? 8.582 -17.470 -15.426 1.00 87.12 181 GLU A N 1
ATOM 1463 C CA . GLU A 1 181 ? 7.546 -18.276 -14.776 1.00 87.12 181 GLU A CA 1
ATOM 1464 C C . GLU A 1 181 ? 6.161 -17.639 -14.947 1.00 87.12 181 GLU A C 1
ATOM 1466 O O . GLU A 1 181 ? 5.233 -18.300 -15.407 1.00 87.12 181 GLU A O 1
ATOM 1471 N N . PHE A 1 182 ? 6.048 -16.334 -14.685 1.00 88.31 182 PHE A N 1
ATOM 1472 C CA . PHE A 1 182 ? 4.793 -15.602 -14.838 1.00 88.31 182 PHE A CA 1
ATOM 1473 C C . PHE A 1 182 ? 4.336 -15.568 -16.299 1.00 88.31 182 PHE A C 1
ATOM 1475 O O . PHE A 1 182 ? 3.166 -15.811 -16.585 1.00 88.31 182 PHE A O 1
ATOM 1482 N N . VAL A 1 183 ? 5.253 -15.303 -17.235 1.00 88.56 183 VAL A N 1
ATOM 1483 C CA . VAL A 1 183 ? 4.930 -15.222 -18.671 1.00 88.56 183 VAL A CA 1
ATOM 1484 C C . VAL A 1 183 ? 4.400 -16.555 -19.203 1.00 88.56 183 VAL A C 1
ATOM 1486 O O . VAL A 1 183 ? 3.432 -16.576 -19.957 1.00 88.56 183 VAL A O 1
ATOM 1489 N N . ARG A 1 184 ? 4.982 -17.683 -18.776 1.00 87.88 184 ARG A N 1
ATOM 1490 C CA . ARG A 1 184 ? 4.506 -19.026 -19.155 1.00 87.88 184 ARG A CA 1
ATOM 1491 C C . ARG A 1 184 ? 3.095 -19.311 -18.651 1.00 87.88 184 ARG A C 1
ATOM 1493 O O . ARG A 1 184 ? 2.308 -19.921 -19.367 1.00 87.88 184 ARG A O 1
ATOM 1500 N N . GLU A 1 185 ? 2.782 -18.871 -17.437 1.00 89.00 185 GLU A N 1
ATOM 1501 C CA . GLU A 1 185 ? 1.451 -19.018 -16.838 1.00 89.00 185 GLU A CA 1
ATOM 1502 C C . GLU A 1 185 ? 0.418 -18.055 -17.448 1.00 89.00 185 GLU A C 1
ATOM 1504 O O . GLU A 1 185 ? -0.784 -18.276 -17.321 1.00 89.00 185 GLU A O 1
ATOM 1509 N N . ASN A 1 186 ? 0.872 -17.006 -18.144 1.00 88.44 186 ASN A N 1
ATOM 1510 C CA . ASN A 1 186 ? 0.034 -15.949 -18.704 1.00 88.44 186 ASN A CA 1
ATOM 1511 C C . ASN A 1 186 ? 0.365 -15.724 -20.192 1.00 88.44 186 ASN A C 1
ATOM 1513 O O . ASN A 1 186 ? 0.933 -14.691 -20.542 1.00 88.44 186 ASN A O 1
ATOM 1517 N N . PRO A 1 187 ? -0.022 -16.636 -21.105 1.00 83.88 187 PRO A N 1
ATOM 1518 C CA . PRO A 1 187 ? 0.374 -16.577 -22.518 1.00 83.88 187 PRO A CA 1
ATOM 1519 C C . PRO A 1 187 ? -0.145 -15.342 -23.279 1.00 83.88 187 PRO A C 1
ATOM 1521 O O . PRO A 1 187 ? 0.362 -15.025 -24.350 1.00 83.88 187 PRO A O 1
ATOM 1524 N N . GLY A 1 188 ? -1.138 -14.625 -22.739 1.00 87.44 188 GLY A N 1
ATOM 1525 C CA . GLY A 1 188 ? -1.604 -13.338 -23.273 1.00 87.44 188 GLY A CA 1
ATOM 1526 C C . GLY A 1 188 ? -0.782 -12.122 -22.819 1.00 87.44 188 GLY A C 1
ATOM 1527 O O . GLY A 1 188 ? -1.068 -11.000 -23.235 1.00 87.44 188 GLY A O 1
ATOM 1528 N N . PHE A 1 189 ? 0.210 -12.309 -21.946 1.00 89.44 189 PHE A N 1
ATOM 1529 C CA . PHE A 1 189 ? 1.042 -11.231 -21.425 1.00 89.44 189 PHE A CA 1
ATOM 1530 C C . PHE A 1 189 ? 2.094 -10.790 -22.452 1.00 89.44 189 PHE A C 1
ATOM 1532 O O . PHE A 1 189 ? 2.929 -11.578 -22.892 1.00 89.44 189 PHE A O 1
ATOM 1539 N N . SER A 1 190 ? 2.086 -9.504 -22.812 1.00 93.31 190 SER A N 1
ATOM 1540 C CA . SER A 1 190 ? 3.050 -8.935 -23.760 1.00 93.31 190 SER A CA 1
ATOM 1541 C C . SER A 1 190 ? 4.293 -8.409 -23.046 1.00 93.31 190 SER A C 1
ATOM 1543 O O . SER A 1 190 ? 4.267 -7.346 -22.422 1.00 93.31 190 SER A O 1
ATOM 1545 N N . MET A 1 191 ? 5.414 -9.116 -23.208 1.00 93.38 191 MET A N 1
ATOM 1546 C CA . MET A 1 191 ? 6.719 -8.673 -22.704 1.00 93.38 191 MET A CA 1
ATOM 1547 C C . MET A 1 191 ? 7.176 -7.346 -23.323 1.00 93.38 191 MET A C 1
ATOM 1549 O O . MET A 1 191 ? 7.789 -6.528 -22.638 1.00 93.38 191 MET A O 1
ATOM 1553 N N . ALA A 1 192 ? 6.836 -7.093 -24.589 1.00 94.06 192 ALA A N 1
ATOM 1554 C CA . ALA A 1 192 ? 7.147 -5.829 -25.253 1.00 94.06 192 ALA A CA 1
ATOM 1555 C C . ALA A 1 192 ? 6.392 -4.648 -24.623 1.00 94.06 192 ALA A C 1
ATOM 1557 O O . ALA A 1 192 ? 6.990 -3.607 -24.345 1.00 94.06 192 ALA A O 1
ATOM 1558 N N . GLU A 1 193 ? 5.093 -4.811 -24.343 1.00 94.50 193 GLU A N 1
ATOM 1559 C CA . GLU A 1 193 ? 4.317 -3.764 -23.667 1.00 94.50 193 GLU A CA 1
ATOM 1560 C C . GLU A 1 193 ? 4.775 -3.596 -22.211 1.00 94.50 193 GLU A C 1
ATOM 1562 O O . GLU A 1 193 ? 4.900 -2.466 -21.746 1.00 94.50 193 GLU A O 1
ATOM 1567 N N . CYS A 1 194 ? 5.127 -4.685 -21.517 1.00 93.81 194 CYS A N 1
ATOM 1568 C CA . CYS A 1 194 ? 5.722 -4.628 -20.180 1.00 93.81 194 CYS A CA 1
ATOM 1569 C C . CYS A 1 194 ? 7.000 -3.778 -20.156 1.00 93.81 194 CYS A C 1
ATOM 1571 O O . CYS A 1 194 ? 7.101 -2.839 -19.365 1.00 93.81 194 CYS A O 1
ATOM 1573 N N . LEU A 1 195 ? 7.962 -4.054 -21.045 1.00 95.56 195 LEU A N 1
ATOM 1574 C CA . LEU A 1 195 ? 9.211 -3.291 -21.116 1.00 95.56 195 LEU A CA 1
ATOM 1575 C C . LEU A 1 195 ? 8.946 -1.814 -21.431 1.00 95.56 195 LEU A C 1
ATOM 1577 O O . LEU A 1 195 ? 9.513 -0.929 -20.790 1.00 95.56 195 LEU A O 1
ATOM 1581 N N . LYS A 1 196 ? 8.042 -1.531 -22.373 1.00 96.25 196 LYS A N 1
ATOM 1582 C CA . LYS A 1 196 ? 7.636 -0.161 -22.706 1.00 96.25 196 LYS A CA 1
ATOM 1583 C C . LYS A 1 196 ? 7.055 0.571 -21.495 1.00 96.25 196 LYS A C 1
ATOM 1585 O O . LYS A 1 196 ? 7.423 1.722 -21.262 1.00 96.25 196 LYS A O 1
ATOM 1590 N N . LYS A 1 197 ? 6.194 -0.081 -20.707 1.00 95.75 197 LYS A N 1
ATOM 1591 C CA . LYS A 1 197 ? 5.648 0.488 -19.467 1.00 95.75 197 LYS A CA 1
ATOM 1592 C C . LYS A 1 197 ? 6.747 0.761 -18.447 1.00 95.75 197 LYS A C 1
ATOM 1594 O O . LYS A 1 197 ? 6.808 1.873 -17.936 1.00 95.75 197 LYS A O 1
ATOM 1599 N N . VAL A 1 198 ? 7.668 -0.180 -18.228 1.00 96.56 198 VAL A N 1
ATOM 1600 C CA . VAL A 1 198 ? 8.826 0.023 -17.338 1.00 96.56 198 VAL A CA 1
ATOM 1601 C C . VAL A 1 198 ? 9.646 1.240 -17.756 1.00 96.56 198 VAL A C 1
ATOM 1603 O O . VAL A 1 198 ? 9.910 2.103 -16.921 1.00 96.56 198 VAL A O 1
ATOM 1606 N N . VAL A 1 199 ? 9.992 1.363 -19.040 1.00 96.88 199 VAL A N 1
ATOM 1607 C CA . VAL A 1 199 ? 10.745 2.514 -19.565 1.00 96.88 199 VAL A CA 1
ATOM 1608 C C . VAL A 1 199 ? 9.996 3.825 -19.319 1.00 96.88 199 VAL A C 1
ATOM 1610 O O . VAL A 1 199 ? 10.580 4.773 -18.796 1.00 96.88 199 VAL A O 1
ATOM 1613 N N . GLN A 1 200 ? 8.702 3.883 -19.649 1.00 95.19 200 GLN A N 1
ATOM 1614 C CA . GLN A 1 200 ? 7.879 5.083 -19.458 1.00 95.19 200 GLN A CA 1
ATOM 1615 C C . GLN A 1 200 ? 7.819 5.509 -17.989 1.00 95.19 200 GLN A C 1
ATOM 1617 O O . GLN A 1 200 ? 8.009 6.681 -17.665 1.00 95.19 200 GLN A O 1
ATOM 1622 N N . THR A 1 201 ? 7.580 4.558 -17.092 1.00 94.31 201 THR A N 1
ATOM 1623 C CA . THR A 1 201 ? 7.462 4.823 -15.661 1.00 94.31 201 THR A CA 1
ATOM 1624 C C . THR A 1 201 ? 8.803 5.238 -15.047 1.00 94.31 201 THR A C 1
ATOM 1626 O O . THR A 1 201 ? 8.859 6.170 -14.243 1.00 94.31 201 THR A O 1
ATOM 1629 N N . LEU A 1 202 ? 9.903 4.587 -15.434 1.00 95.81 202 LEU A N 1
ATOM 1630 C CA . LEU A 1 202 ? 11.229 4.885 -14.895 1.00 95.81 202 LEU A CA 1
ATOM 1631 C C . LEU A 1 202 ? 11.848 6.160 -15.463 1.00 95.81 202 LEU A C 1
ATOM 1633 O O . LEU A 1 202 ? 12.638 6.783 -14.758 1.00 95.81 202 LEU A O 1
ATOM 1637 N N . ALA A 1 203 ? 11.457 6.604 -16.661 1.00 94.19 203 ALA A N 1
ATOM 1638 C CA . ALA A 1 203 ? 11.898 7.889 -17.201 1.00 94.19 203 ALA A CA 1
ATOM 1639 C C . ALA A 1 203 ? 11.600 9.038 -16.222 1.00 94.19 203 ALA A C 1
ATOM 1641 O O . ALA A 1 203 ? 12.471 9.859 -15.945 1.00 94.19 203 ALA A O 1
ATOM 1642 N N . HIS A 1 204 ? 10.414 9.042 -15.601 1.00 89.44 204 HIS A N 1
ATOM 1643 C CA . HIS A 1 204 ? 10.066 10.022 -14.569 1.00 89.44 204 HIS A CA 1
ATOM 1644 C C . HIS A 1 204 ? 10.978 9.945 -13.337 1.00 89.44 204 HIS A C 1
ATOM 1646 O O . HIS A 1 204 ? 11.372 10.978 -12.799 1.00 89.44 204 HIS A O 1
ATOM 1652 N N . VAL A 1 205 ? 11.334 8.734 -12.902 1.00 92.81 205 VAL A N 1
ATOM 1653 C CA . VAL A 1 205 ? 12.202 8.507 -11.736 1.00 92.81 205 VAL A CA 1
ATOM 1654 C C . VAL A 1 205 ? 13.635 8.967 -12.016 1.00 92.81 205 VAL A C 1
ATOM 1656 O O . VAL A 1 205 ? 14.241 9.640 -11.185 1.00 92.81 205 VAL A O 1
ATOM 1659 N N . MET A 1 206 ? 14.165 8.635 -13.193 1.00 93.56 206 MET A N 1
ATOM 1660 C CA . MET A 1 206 ? 15.529 8.971 -13.607 1.00 93.56 206 MET A CA 1
ATOM 1661 C C . MET A 1 206 ? 15.688 10.471 -13.871 1.00 93.56 206 MET A C 1
ATOM 1663 O O . MET A 1 206 ? 16.637 11.083 -13.389 1.00 93.56 206 MET A O 1
ATOM 1667 N N . CYS A 1 207 ? 14.732 11.103 -14.561 1.00 93.25 207 CYS A N 1
ATOM 1668 C CA . CYS A 1 207 ? 14.773 12.545 -14.814 1.00 93.25 207 CYS A CA 1
ATOM 1669 C C . CYS A 1 207 ? 14.708 13.379 -13.527 1.00 93.25 207 CYS A C 1
ATOM 1671 O O . CYS A 1 207 ? 15.255 14.479 -13.492 1.00 93.25 207 CYS A O 1
ATOM 1673 N N . ALA A 1 208 ? 14.076 12.860 -12.470 1.00 92.31 208 ALA A N 1
ATOM 1674 C CA . ALA A 1 208 ? 13.993 13.540 -11.184 1.00 92.31 208 ALA A CA 1
ATOM 1675 C C . ALA A 1 208 ? 15.313 13.545 -10.391 1.00 92.31 208 ALA A C 1
ATOM 1677 O O . ALA A 1 208 ? 15.412 14.275 -9.407 1.00 92.31 208 ALA A O 1
ATOM 1678 N N . LYS A 1 209 ? 16.316 12.743 -10.788 1.00 91.25 209 LYS A N 1
ATOM 1679 C CA . LYS A 1 209 ? 17.621 12.620 -10.108 1.00 91.25 209 LYS A CA 1
ATOM 1680 C C . LYS A 1 209 ? 17.507 12.373 -8.601 1.00 91.25 209 LYS A C 1
ATOM 1682 O O . LYS A 1 209 ? 18.273 12.891 -7.785 1.00 91.25 209 LYS A O 1
ATOM 1687 N N . HIS A 1 210 ? 16.492 11.603 -8.208 1.00 90.88 210 HIS A N 1
ATOM 1688 C CA . HIS A 1 210 ? 16.249 11.308 -6.806 1.00 90.88 210 HIS A CA 1
ATOM 1689 C C . HIS A 1 210 ? 17.343 10.371 -6.289 1.00 90.88 210 HIS A C 1
ATOM 1691 O O . HIS A 1 210 ? 17.393 9.204 -6.683 1.00 90.88 210 HIS A O 1
ATOM 1697 N N . LYS A 1 211 ? 18.159 10.852 -5.342 1.00 89.75 211 LYS A N 1
ATOM 1698 C CA . LYS A 1 211 ? 19.383 10.202 -4.827 1.00 89.75 211 LYS A CA 1
ATOM 1699 C C . LYS A 1 211 ? 19.262 8.692 -4.579 1.00 89.75 211 LYS A C 1
ATOM 1701 O O . LYS A 1 211 ? 20.192 7.941 -4.847 1.00 89.75 211 LYS A O 1
ATOM 1706 N N . ILE A 1 212 ? 18.118 8.251 -4.056 1.00 87.44 212 ILE A N 1
ATOM 1707 C CA . ILE A 1 212 ? 17.869 6.843 -3.707 1.00 87.44 212 ILE A CA 1
ATOM 1708 C C . ILE A 1 212 ? 17.268 6.031 -4.862 1.00 87.44 212 ILE A C 1
ATOM 1710 O O . ILE A 1 212 ? 17.577 4.849 -5.008 1.00 87.44 212 ILE A O 1
ATOM 1714 N N . TYR A 1 213 ? 16.369 6.624 -5.650 1.00 91.06 213 TYR A N 1
ATOM 1715 C CA . TYR A 1 213 ? 15.528 5.874 -6.588 1.00 91.06 213 TYR A CA 1
ATOM 1716 C C . TYR A 1 213 ? 16.051 5.914 -8.017 1.00 91.06 213 TYR A C 1
ATOM 1718 O O . TYR A 1 213 ? 15.751 4.996 -8.768 1.00 91.06 213 TYR A O 1
ATOM 1726 N N . GLU A 1 214 ? 16.879 6.892 -8.381 1.00 93.38 214 GLU A N 1
ATOM 1727 C CA . GLU A 1 214 ? 17.539 6.912 -9.686 1.00 93.38 214 GLU A CA 1
ATOM 1728 C C . GLU A 1 214 ? 18.465 5.692 -9.878 1.00 93.38 214 GLU A C 1
ATOM 1730 O O . GLU A 1 214 ? 18.260 4.962 -10.849 1.00 93.38 214 GLU A O 1
ATOM 1735 N N . PRO A 1 215 ? 19.401 5.354 -8.962 1.00 94.00 215 PRO A N 1
ATOM 1736 C CA . PRO A 1 215 ? 20.219 4.150 -9.127 1.00 94.00 215 PRO A CA 1
ATOM 1737 C C . PRO A 1 215 ? 19.381 2.865 -9.160 1.00 94.00 215 PRO A C 1
ATOM 1739 O O . PRO A 1 215 ? 19.629 1.970 -9.967 1.00 94.00 215 PRO A O 1
ATOM 1742 N N . LYS A 1 216 ? 18.343 2.782 -8.316 1.00 93.38 216 LYS A N 1
ATOM 1743 C CA . LYS A 1 216 ? 17.429 1.631 -8.281 1.00 93.38 216 LYS A CA 1
ATOM 1744 C C . LYS A 1 216 ? 16.623 1.501 -9.576 1.00 93.38 216 LYS A C 1
ATOM 1746 O O . LYS A 1 216 ? 16.395 0.386 -10.033 1.00 93.38 216 LYS A O 1
ATOM 1751 N N . ALA A 1 217 ? 16.214 2.616 -10.179 1.00 95.56 217 ALA A N 1
ATOM 1752 C CA . ALA A 1 217 ? 15.533 2.631 -11.467 1.00 95.56 217 ALA A CA 1
ATOM 1753 C C . ALA A 1 217 ? 16.412 2.022 -12.565 1.00 95.56 217 ALA A C 1
ATOM 1755 O O . ALA A 1 217 ? 15.936 1.182 -13.323 1.00 95.56 217 ALA A O 1
ATOM 1756 N N . TRP A 1 218 ? 17.699 2.374 -12.620 1.00 96.50 218 TRP A N 1
ATOM 1757 C CA . TRP A 1 218 ? 18.621 1.791 -13.600 1.00 96.50 218 TRP A CA 1
ATOM 1758 C C . TRP A 1 218 ? 18.757 0.274 -13.452 1.00 96.50 218 TRP A C 1
ATOM 1760 O O . TRP A 1 218 ? 18.750 -0.434 -14.457 1.00 96.50 218 TRP A O 1
ATOM 1770 N N . ILE A 1 219 ? 18.806 -0.229 -12.215 1.00 95.81 219 ILE A N 1
ATOM 1771 C CA . ILE A 1 219 ? 18.844 -1.672 -11.937 1.00 95.81 219 ILE A CA 1
ATOM 1772 C C . ILE A 1 219 ? 17.575 -2.356 -12.459 1.00 95.81 219 ILE A C 1
ATOM 1774 O O . ILE A 1 219 ? 17.674 -3.297 -13.241 1.00 95.81 219 ILE A O 1
ATOM 1778 N N . VAL A 1 220 ? 16.391 -1.853 -12.093 1.00 95.44 220 VAL A N 1
ATOM 1779 C CA . VAL A 1 220 ? 15.104 -2.435 -12.521 1.00 95.44 220 VAL A CA 1
ATOM 1780 C C . VAL A 1 220 ? 14.970 -2.434 -14.046 1.00 95.44 220 VAL A C 1
ATOM 1782 O O . VAL A 1 220 ? 14.521 -3.423 -14.628 1.00 95.44 220 VAL A O 1
ATOM 1785 N N . LEU A 1 221 ? 15.390 -1.352 -14.710 1.00 96.88 221 LEU A N 1
ATOM 1786 C CA . LEU A 1 221 ? 15.381 -1.271 -16.169 1.00 96.88 221 LEU A CA 1
ATOM 1787 C C . LEU A 1 221 ? 16.286 -2.339 -16.797 1.00 96.88 221 LEU A C 1
ATOM 1789 O O . LEU A 1 221 ? 15.864 -3.026 -17.727 1.00 96.88 221 LEU A O 1
ATOM 1793 N N . ALA A 1 222 ? 17.510 -2.492 -16.287 1.00 96.62 222 ALA A N 1
ATOM 1794 C CA . ALA A 1 222 ? 18.461 -3.480 -16.786 1.00 96.62 222 ALA A CA 1
ATOM 1795 C C . ALA A 1 222 ? 17.958 -4.919 -16.580 1.00 96.62 222 ALA A C 1
ATOM 1797 O O . ALA A 1 222 ? 18.058 -5.739 -17.493 1.00 96.62 222 ALA A O 1
ATOM 1798 N N . GLU A 1 223 ? 17.381 -5.222 -15.415 1.00 95.06 223 GLU A N 1
ATOM 1799 C CA . GLU A 1 223 ? 16.805 -6.537 -15.112 1.00 95.06 223 GLU A CA 1
ATOM 1800 C C . GLU A 1 223 ? 15.615 -6.861 -16.020 1.00 95.06 223 GLU A C 1
ATOM 1802 O O . GLU A 1 223 ? 15.585 -7.933 -16.624 1.00 95.06 223 GLU A O 1
ATOM 1807 N N . THR A 1 224 ? 14.689 -5.916 -16.206 1.00 94.62 224 THR A N 1
ATOM 1808 C CA . THR A 1 224 ? 13.533 -6.114 -17.096 1.00 94.62 224 THR A CA 1
ATOM 1809 C C . THR A 1 224 ? 13.980 -6.298 -18.549 1.00 94.62 224 THR A C 1
ATOM 1811 O O . THR A 1 224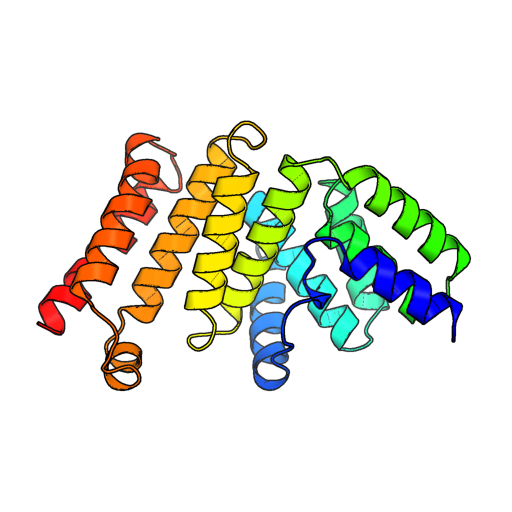 ? 13.481 -7.178 -19.249 1.00 94.62 224 THR A O 1
ATOM 1814 N N . ALA A 1 225 ? 14.940 -5.493 -19.020 1.00 95.19 225 ALA A N 1
ATOM 1815 C CA . ALA A 1 225 ? 15.470 -5.606 -20.378 1.00 95.19 225 ALA A CA 1
ATOM 1816 C C . ALA A 1 225 ? 16.156 -6.961 -20.605 1.00 95.19 225 ALA A C 1
ATOM 1818 O O . ALA A 1 225 ? 15.954 -7.592 -21.641 1.00 95.19 225 ALA A O 1
ATOM 1819 N N . LYS A 1 226 ? 16.920 -7.445 -19.619 1.00 95.38 226 LYS A N 1
ATOM 1820 C CA . LYS A 1 226 ? 17.527 -8.779 -19.657 1.00 95.38 226 LYS A CA 1
ATOM 1821 C C . LYS A 1 226 ? 16.470 -9.876 -19.799 1.00 95.38 226 LYS A C 1
ATOM 1823 O O . LYS A 1 226 ? 16.657 -10.780 -20.607 1.00 95.38 226 LYS A O 1
ATOM 1828 N N . GLU A 1 227 ? 15.378 -9.806 -19.040 1.00 93.12 227 GLU A N 1
ATOM 1829 C CA . GLU A 1 227 ? 14.287 -10.784 -19.143 1.00 93.12 227 GLU A CA 1
ATOM 1830 C C . GLU A 1 227 ? 13.578 -10.719 -20.499 1.00 93.12 227 GLU A C 1
ATOM 1832 O O . GLU A 1 227 ? 13.322 -11.758 -21.104 1.00 93.12 227 GLU A O 1
ATOM 1837 N N . TYR A 1 228 ? 13.346 -9.515 -21.027 1.00 93.62 228 TYR A N 1
ATOM 1838 C CA . TYR A 1 228 ? 12.792 -9.321 -22.367 1.00 93.62 228 TYR A CA 1
ATOM 1839 C C . TYR A 1 228 ? 13.621 -10.038 -23.443 1.00 93.62 228 TYR A C 1
ATOM 1841 O O . TYR A 1 228 ? 13.078 -10.856 -24.181 1.00 93.62 228 TYR A O 1
ATOM 1849 N N . PHE A 1 229 ? 14.936 -9.805 -23.490 1.00 93.81 229 PHE A N 1
ATOM 1850 C CA . PHE A 1 229 ? 15.822 -10.447 -24.474 1.00 93.81 229 PHE A CA 1
ATOM 1851 C C . PHE A 1 229 ? 16.067 -11.940 -24.222 1.00 93.81 229 PHE A C 1
ATOM 1853 O O . PHE A 1 229 ? 16.604 -12.617 -25.089 1.00 93.81 229 PHE A O 1
ATOM 1860 N N . ARG A 1 230 ? 15.726 -12.457 -23.037 1.00 91.88 230 ARG A N 1
ATOM 1861 C CA . ARG A 1 230 ? 15.803 -13.892 -22.732 1.00 91.88 230 ARG A CA 1
ATOM 1862 C C . ARG A 1 230 ? 14.588 -14.659 -23.254 1.00 91.88 230 ARG A C 1
ATOM 1864 O O . ARG A 1 230 ? 14.700 -15.851 -23.525 1.00 91.88 230 ARG A O 1
ATOM 1871 N N . ILE A 1 231 ? 13.427 -14.008 -23.281 1.00 86.81 231 ILE A N 1
ATOM 1872 C CA . ILE A 1 231 ? 12.143 -14.619 -23.645 1.00 86.81 231 ILE A CA 1
ATOM 1873 C C . ILE A 1 231 ? 11.860 -14.482 -25.148 1.00 86.81 231 ILE A C 1
ATOM 1875 O O . ILE A 1 231 ? 11.215 -15.366 -25.710 1.00 86.81 231 ILE A O 1
ATOM 1879 N N . MET A 1 232 ? 12.326 -13.393 -25.766 1.00 82.12 232 MET A N 1
ATOM 1880 C CA . MET A 1 232 ? 12.261 -13.147 -27.214 1.00 82.12 232 MET A CA 1
ATOM 1881 C C . MET A 1 232 ? 13.350 -13.905 -27.969 1.00 82.12 232 MET A C 1
ATOM 1883 O O . MET A 1 232 ? 13.035 -14.405 -29.070 1.00 82.12 232 MET A O 1
#

Secondary structure (DSSP, 8-state):
-HHHHHHHHHHTTS--GGGS---TTTHHHHHHHHHHHHHS---GGGHHHHHHHHHHHHHHHHHTT-HHHHHHHHHHHHHH-TT-HHHHHHHHHHHHHTT-HHHHHHHHHHHHTTTT-HHHHHHHHHHHHHHHHHH-GGGHHHHHHHHHHHHHHHTTTS-HHHHHHHHHHHHHHHHHHSSHHHHHH-TT--HHHHHHHHHHHHHHHHHTT-TTHHHHHHHHHHHHHHHHHHH-

Organism: Petromyzon marinus (NCBI:txid7757)

Foldseek 3Di:
DVLLVVLVVLLCVALEQVVDDDPVVCLVVLLVVLVVVVPDPDDPVCVLVVLLSLLLNLVSCLVVLNLVVNVVSLVVSCVVPVQQSHSLSSQLSSCSSVVVSVVSVVSSVSNVVCVPLLLNRLSSLLSNLVNQLSSDLVRLVVSLVSLVVSLVSCVVRYDLVSNLVSLLSNLVSLLRCLAPVNCVVPVVDDLVVSLVSLCVSLVSNCVVVDPPRNVVSVVSNVSSVVSSVVVD

InterPro domains:
  IPR011990 Tetratricopeptide-like helical domain superfamily [G3DSA:1.25.40.10] (18-202)
  IPR011990 Tetratricopeptide-like helical domain superfamily [SSF48452] (53-174)
  IPR042342 Tetratricopeptide repeat protein 22 [PTHR16253] (33-223)

Radius of gyration: 18.37 Å; chains: 1; bounding box: 46×38×49 Å

Sequence (232 aa):
MEKKKEIQERYMKFPNLFQLEYYKQLEKQVMAKLERKKSCSATADEFLSDVCNLNCLAFLHLKRQMPDRAKPIVAEVLAKDPQNITALANRCELLLLTYEFKEAAEALSELEAQRDNEGANATALAEQGYFLSRMGPHVYLQAIEKFEQAIKKGRGHCSQDKIIIWNYNIALNYDRISKMEFVRENPGFSMAECLKKVVQTLAHVMCAKHKIYEPKAWIVLAETAKEYFRIM